Protein AF-0000000087745237 (afdb_homodimer)

Secondary structure (DSSP, 8-state):
-----------HHHHHHHHHHHHHIIIIITT--SGGGHHHHHHHHHHTT-EE-TT-EE-TT-EES-GGGEEE-TT-EE-TT-EE--SS-EEE-TT-EE-TT-EE--EEE-TTSTT--EEE--EEE-TT-EE-TT-EE-TT-EEPTT-EE-TT-EE-S-B-TTEEEEETTEEEEEE------/-----------HHHHHHHHHHHHHIIIIITT--SGGGHHHHHHHHHHTT-EE-TT-EE-TT-EES-GGGEEE-TT-EE-TT-EE--SS-EEE-TT-EE-TT-EE--EEE-TTSTT--EEE--EEE-TT-EE-TT-EE-TT-EEPTT-EEPTT-EE-S-B-TTEEEEETTEEEEEE------

pLDDT: mean 92.89, std 13.23, range [24.72, 98.94]

Sequence (362 aa):
MEIPKYKNHLSFGNKVGRLLWAIAYIVLFRPFGTRVFRLYRNMILRLFGAKLHKTANVHASVRIWAPWFLTMKEGACIDDRVNLYNVNMVTLEEYATISQESFICPGTHDIKSPGHEMISWPIVIGVHAWVAVRAFVGPGVKIGDYAVVGAGAAVFKDVEPWTVVGGNPAKFIKKRVIKDAMEIPKYKNHLSFGNKVGRLLWAIAYIVLFRPFGTRVFRLYRNMILRLFGAKLHKTANVHASVRIWAPWFLTMKEGACIDDRVNLYNVNMVTLEEYATISQESFICPGTHDIKSPGHEMISWPIVIGVHAWVAVRAFVGPGVKIGDYAVVGAGAAVFKDVEPWTVVGGNPAKFIKKRVIKDA

Foldseek 3Di:
DPQPFCLPPVPPVNVVLQVVVVVCLVPPQQVPFDPVCQQVNVVSLVVQQAAEDSQEGEGSQEAARGSNQEYEEALEYEEHQEYHPPPHHEYEYHNEYEEEQAYEEQWAFDPVDPVRGIGGAYEYEEANEYEYAHEYEYHNEYEYHNEYEDHNEYEDHYHYHQFYWGDVPIDTDDGHDDDDD/DPQPFPQPPVDPVNVVLQVVVVVCLVPPFQVPFDPVCQQVNVVSLVVQQAAEDSQEGEGSQEAARGSNQEYEDALEYEEHQEYHPPPHHEYEYHNEYEYHQEYEEQKAFDPVDPVRTIGGAYEYEEANEYEYAHEYEYHNEYEYHNEYEDHNEYEDHYHYHQFYWGDVPIDTDDGHDDDDD

Solvent-accessible surface area (backbone atoms only — not comparable to full-atom values): 17183 Å² total; per-residue (Å²): 127,83,72,69,78,38,68,67,69,73,45,71,64,53,52,53,52,38,53,54,43,54,53,42,39,65,71,68,32,39,76,49,56,54,79,88,33,42,64,59,44,50,49,55,37,39,76,54,49,21,46,64,33,91,59,33,41,69,38,29,60,38,43,67,58,36,42,58,26,36,35,29,28,52,52,9,35,38,34,49,47,18,38,35,49,26,80,25,44,36,37,30,28,43,42,9,35,38,31,39,49,16,40,41,31,13,49,47,60,36,83,87,42,97,76,46,46,44,32,47,31,47,28,39,37,21,40,50,12,36,37,30,40,43,17,36,39,31,47,50,23,39,39,20,41,45,11,34,38,32,64,58,11,30,36,74,58,66,40,58,57,33,27,30,29,36,14,76,71,44,36,86,72,48,72,56,57,64,57,78,131,128,86,68,66,74,40,63,67,71,75,46,70,67,53,54,52,52,38,52,54,44,54,52,43,39,65,70,68,31,40,77,49,56,54,79,88,33,44,65,60,46,51,49,54,36,39,75,53,48,22,46,64,34,89,60,33,42,68,40,30,59,39,42,66,61,38,43,58,26,36,34,29,29,51,52,9,36,39,32,49,47,19,38,34,48,27,83,24,45,37,38,30,30,44,42,10,36,38,30,39,50,16,40,40,30,11,45,49,59,38,71,37,39,88,77,45,46,47,30,43,30,47,27,38,37,20,40,51,11,36,38,30,40,42,17,35,40,33,46,50,23,39,39,20,41,45,12,34,39,31,66,56,10,30,36,72,57,67,39,56,56,33,27,28,30,36,43,47,67,44,38,85,74,49,71,58,78,83,75,79,128

Organism: NCBI:txid2094150

Nearest PDB structures (foldseek):
  3srt-assembly2_B  TM=8.637E-01  e=1.385E-09  Clostridioides difficile 630
  3hjj-assembly1_A  TM=8.403E-01  e=1.385E-09  Bacillus anthracis
  4dcl-assembly1_A  TM=8.455E-01  e=1.598E-07  Staphylococcus aureus
  5u2k-assembly1_A  TM=8.550E-01  e=2.854E-07  Staphylococcus aureus subsp. aureus COL
  3jqy-assembly1_A  TM=6.329E-01  e=1.032E-05  Escherichia coli

InterPro domains:
  IPR011004 Trimeric LpxA-like superfamily [SSF51161] (41-176)
  IPR018357 Hexapeptide transferase, conserved site [PS00101] (131-159)
  IPR051159 Hexapeptide-repeat containing acetyltransferases [PTHR23416] (46-177)

Radius of gyration: 21.37 Å; Cα contacts (8 Å, |Δi|>4): 985; chains: 2; bounding box: 42×56×59 Å

Structure (mmCIF, N/CA/C/O backbone):
data_AF-0000000087745237-model_v1
#
loop_
_entity.id
_entity.type
_entity.pdbx_description
1 polymer 'Putative colanic acid biosynthesis acetyltransferase'
#
loop_
_atom_site.group_PDB
_atom_site.id
_atom_site.type_symbol
_atom_site.label_atom_id
_atom_site.label_alt_id
_atom_site.label_comp_id
_atom_site.label_asym_id
_atom_site.label_entity_id
_atom_site.label_seq_id
_atom_site.pdbx_PDB_ins_code
_atom_site.Cartn_x
_atom_site.Cartn_y
_atom_site.Cartn_z
_atom_site.occupancy
_atom_site.B_iso_or_equiv
_atom_site.auth_seq_id
_atom_site.auth_comp_id
_atom_site.auth_asym_id
_atom_site.auth_atom_id
_atom_site.pdbx_PDB_model_num
ATOM 1 N N . MET A 1 1 ? -16.75 -27.938 -10.492 1 26.98 1 MET A N 1
ATOM 2 C CA . MET A 1 1 ? -15.469 -28.531 -10.867 1 26.98 1 MET A CA 1
ATOM 3 C C . MET A 1 1 ? -14.609 -28.812 -9.641 1 26.98 1 MET A C 1
ATOM 5 O O . MET A 1 1 ? -14.555 -27.984 -8.719 1 26.98 1 MET A O 1
ATOM 9 N N . GLU A 1 2 ? -14.336 -30.047 -9.234 1 32.53 2 GLU A N 1
ATOM 10 C CA . GLU A 1 2 ? -13.531 -30.5 -8.109 1 32.53 2 GLU A CA 1
ATOM 11 C C . GLU A 1 2 ? -12.18 -29.797 -8.062 1 32.53 2 GLU A C 1
ATOM 13 O O . GLU A 1 2 ? -11.469 -29.734 -9.07 1 32.53 2 GLU A O 1
ATOM 18 N N . ILE A 1 3 ? -12.086 -28.719 -7.395 1 41.44 3 ILE A N 1
ATOM 19 C CA . ILE A 1 3 ? -10.8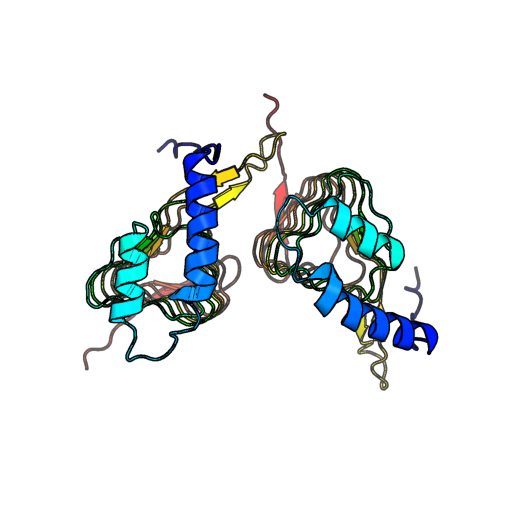05 -28.031 -7.262 1 41.44 3 ILE A CA 1
ATOM 20 C C . ILE A 1 3 ? -9.695 -29.031 -7.008 1 41.44 3 ILE A C 1
ATOM 22 O O . ILE A 1 3 ? -9.773 -29.828 -6.066 1 41.44 3 ILE A O 1
ATOM 26 N N . PRO A 1 4 ? -8.953 -29.391 -8.023 1 45.5 4 PRO A N 1
ATOM 27 C CA . PRO A 1 4 ? -7.914 -30.391 -7.809 1 45.5 4 PRO A CA 1
ATOM 28 C C . PRO A 1 4 ? -7.168 -30.203 -6.488 1 45.5 4 PRO A C 1
ATOM 30 O O . PRO A 1 4 ? -6.906 -29.062 -6.086 1 45.5 4 PRO A O 1
ATOM 33 N N . LYS A 1 5 ? -7.297 -31.094 -5.551 1 46.56 5 LYS A N 1
ATOM 34 C CA . LYS A 1 5 ? -6.605 -31.25 -4.277 1 46.56 5 LYS A CA 1
ATOM 35 C C . LYS A 1 5 ? -5.098 -31.125 -4.449 1 46.56 5 LYS A C 1
ATOM 37 O O . LYS A 1 5 ? -4.469 -31.938 -5.133 1 46.56 5 LYS A O 1
ATOM 42 N N . TYR A 1 6 ? -4.578 -29.953 -4.734 1 49.44 6 TYR A N 1
ATOM 43 C CA . TYR A 1 6 ? -3.119 -29.891 -4.742 1 49.44 6 TYR A CA 1
ATOM 44 C C . TYR A 1 6 ? -2.557 -30.172 -3.354 1 49.44 6 TYR A C 1
ATOM 46 O O . TYR A 1 6 ? -2.895 -29.469 -2.393 1 49.44 6 TYR A O 1
ATOM 54 N N . LYS A 1 7 ? -2.469 -31.359 -2.971 1 50.06 7 LYS A N 1
ATOM 55 C CA . LYS A 1 7 ? -1.653 -31.719 -1.815 1 50.06 7 LYS A CA 1
ATOM 56 C C . LYS A 1 7 ? -0.216 -31.234 -1.982 1 50.06 7 LYS A C 1
ATOM 58 O O . LYS A 1 7 ? 0.452 -31.594 -2.957 1 50.06 7 LYS A O 1
ATOM 63 N N . ASN A 1 8 ? 0.094 -30.047 -1.685 1 52.38 8 ASN A N 1
ATOM 64 C CA . ASN A 1 8 ? 1.396 -29.438 -1.929 1 52.38 8 ASN A CA 1
ATOM 65 C C . ASN A 1 8 ? 2.525 -30.25 -1.314 1 52.38 8 ASN A C 1
ATOM 67 O O . ASN A 1 8 ? 2.826 -30.109 -0.128 1 52.38 8 ASN A O 1
ATOM 71 N N . HIS A 1 9 ? 2.621 -31.531 -1.585 1 55.53 9 HIS A N 1
ATOM 72 C CA . HIS A 1 9 ? 3.957 -32.062 -1.365 1 55.53 9 HIS A CA 1
ATOM 73 C C . HIS A 1 9 ? 5 -31.312 -2.17 1 55.53 9 HIS A C 1
ATOM 75 O O . HIS A 1 9 ? 5.129 -31.5 -3.379 1 55.53 9 HIS A O 1
ATOM 81 N N . LEU A 1 10 ? 5.34 -30.047 -1.617 1 66.75 10 LEU A N 1
ATOM 82 C CA . LEU A 1 10 ? 6.426 -29.375 -2.336 1 66.75 10 LEU A CA 1
ATOM 83 C C . LEU A 1 10 ? 7.582 -30.344 -2.582 1 66.75 10 LEU A C 1
ATOM 85 O O . LEU A 1 10 ? 8.148 -30.891 -1.637 1 66.75 10 LEU A O 1
ATOM 89 N N . SER A 1 11 ? 7.691 -30.891 -3.822 1 77.62 11 SER A N 1
ATOM 90 C CA . SER A 1 11 ? 8.742 -31.797 -4.27 1 77.62 11 SER A CA 1
ATOM 91 C C . SER A 1 11 ? 10.117 -31.328 -3.824 1 77.62 11 SER A C 1
ATOM 93 O O . SER A 1 11 ? 10.273 -30.172 -3.41 1 77.62 11 SER A O 1
ATOM 95 N N . PHE A 1 12 ? 11.023 -32.219 -3.646 1 82.75 12 PHE A N 1
ATOM 96 C CA . PHE A 1 12 ? 12.414 -31.875 -3.342 1 82.75 12 PHE A CA 1
ATOM 97 C C . PHE A 1 12 ? 12.945 -30.828 -4.312 1 82.75 12 PHE A C 1
ATOM 99 O O . PHE A 1 12 ? 13.656 -29.906 -3.914 1 82.75 12 PHE A O 1
ATOM 106 N N . GLY A 1 13 ? 12.633 -30.953 -5.531 1 85.81 13 GLY A N 1
ATOM 107 C CA . GLY A 1 13 ? 13.023 -29.984 -6.539 1 85.81 13 GLY A CA 1
ATOM 108 C C . GLY A 1 13 ? 12.516 -28.578 -6.25 1 85.81 13 GLY A C 1
ATOM 109 O O . GLY A 1 13 ? 13.242 -27.609 -6.426 1 85.81 13 GLY A O 1
ATOM 110 N N . ASN A 1 14 ? 11.328 -28.531 -5.824 1 87.5 14 ASN A N 1
ATOM 111 C CA . ASN A 1 14 ? 10.75 -27.25 -5.457 1 87.5 14 ASN A CA 1
ATOM 112 C C . ASN A 1 14 ? 11.5 -26.609 -4.281 1 87.5 14 ASN A C 1
ATOM 114 O O . ASN A 1 14 ? 11.781 -25.422 -4.293 1 87.5 14 ASN A O 1
ATOM 118 N N . LYS A 1 15 ? 11.828 -27.422 -3.297 1 88.94 15 LYS A N 1
ATOM 119 C CA . LYS A 1 15 ? 12.547 -26.938 -2.117 1 88.94 15 LYS A CA 1
ATOM 120 C C . LYS A 1 15 ? 13.922 -26.391 -2.49 1 88.94 15 LYS A C 1
ATOM 122 O O . LYS A 1 15 ? 14.336 -25.344 -1.998 1 88.94 15 LYS A O 1
ATOM 127 N N . VAL A 1 16 ? 14.602 -27.156 -3.324 1 92.12 16 VAL A N 1
ATOM 128 C CA . VAL A 1 16 ? 15.93 -26.734 -3.771 1 92.12 16 VAL A CA 1
ATOM 129 C C . VAL A 1 16 ? 15.812 -25.453 -4.59 1 92.12 16 VAL A C 1
ATOM 131 O O . VAL A 1 16 ? 16.594 -24.516 -4.406 1 92.12 16 VAL A O 1
ATOM 134 N N . GLY A 1 17 ? 14.891 -25.406 -5.516 1 93.94 17 GLY A N 1
ATOM 135 C CA . GLY A 1 17 ? 14.656 -24.203 -6.305 1 93.94 17 GLY A CA 1
ATOM 136 C C . GLY A 1 17 ? 14.383 -22.984 -5.457 1 93.94 17 GLY A C 1
ATOM 137 O O . GLY A 1 17 ? 14.898 -21.891 -5.746 1 93.94 17 GLY A O 1
ATOM 138 N N . ARG A 1 18 ? 13.664 -23.203 -4.445 1 94.19 18 ARG A N 1
ATOM 139 C CA . ARG A 1 18 ? 13.297 -22.109 -3.562 1 94.19 18 ARG A CA 1
ATOM 140 C C . ARG A 1 18 ? 14.508 -21.625 -2.771 1 94.19 18 ARG A C 1
ATOM 142 O O . ARG A 1 18 ? 14.641 -20.422 -2.504 1 94.19 18 ARG A O 1
ATOM 149 N N . LEU A 1 19 ? 15.305 -22.531 -2.336 1 94.62 19 LEU A N 1
ATOM 150 C CA . LEU A 1 19 ? 16.531 -22.156 -1.649 1 94.62 19 LEU A CA 1
ATOM 151 C C . LEU A 1 19 ? 17.438 -21.328 -2.557 1 94.62 19 LEU A C 1
ATOM 153 O O . LEU A 1 19 ? 17.953 -20.281 -2.135 1 94.62 19 LEU A O 1
ATOM 157 N N . LEU A 1 20 ? 17.625 -21.797 -3.779 1 96.75 20 LEU A N 1
ATOM 158 C CA . LEU A 1 20 ? 18.438 -21.062 -4.746 1 96.75 20 LEU A CA 1
ATOM 159 C C . LEU A 1 20 ? 17.844 -19.688 -5.027 1 96.75 20 LEU A C 1
ATOM 161 O O . LEU A 1 20 ? 18.562 -18.703 -5.145 1 96.75 20 LEU A O 1
ATOM 165 N N . TRP A 1 21 ? 16.531 -19.641 -5.086 1 97.81 21 TRP A N 1
ATOM 166 C CA . TRP A 1 21 ? 15.867 -18.359 -5.312 1 97.81 21 TRP A CA 1
ATOM 167 C C . TRP A 1 21 ? 16.078 -17.422 -4.129 1 97.81 21 TRP A C 1
ATOM 169 O O . TRP A 1 21 ? 16.344 -16.234 -4.312 1 97.81 21 TRP A O 1
ATOM 179 N N . ALA A 1 22 ? 15.945 -17.969 -2.992 1 97.31 22 ALA A N 1
ATOM 180 C CA . ALA A 1 22 ? 16.141 -17.156 -1.799 1 97.31 22 ALA A CA 1
ATOM 181 C C . ALA A 1 22 ? 17.5 -16.469 -1.812 1 97.31 22 ALA A C 1
ATOM 183 O O . ALA A 1 22 ? 17.609 -15.281 -1.48 1 97.31 22 ALA A O 1
ATOM 184 N N . ILE A 1 23 ? 18.5 -17.156 -2.197 1 97.56 23 ILE A N 1
ATOM 185 C CA . ILE A 1 23 ? 19.859 -16.609 -2.279 1 97.56 23 ILE A CA 1
ATOM 186 C C . ILE A 1 23 ? 19.938 -15.578 -3.398 1 97.56 23 ILE A C 1
ATOM 188 O O . ILE A 1 23 ? 20.438 -14.469 -3.193 1 97.56 23 ILE A O 1
ATOM 192 N N . ALA A 1 24 ? 19.391 -15.938 -4.555 1 97.88 24 ALA A N 1
ATOM 193 C CA . ALA A 1 24 ? 19.406 -15.031 -5.699 1 97.88 24 ALA A CA 1
ATOM 194 C C . ALA A 1 24 ? 18.641 -13.742 -5.387 1 97.88 24 ALA A C 1
ATOM 196 O O . ALA A 1 24 ? 19.047 -12.656 -5.824 1 97.88 24 ALA A O 1
ATOM 197 N N . TYR A 1 25 ? 17.547 -13.914 -4.676 1 97.88 25 TYR A N 1
ATOM 198 C CA . TYR A 1 25 ? 16.734 -12.758 -4.297 1 97.88 25 TYR A CA 1
ATOM 199 C C . TYR A 1 25 ? 17.547 -11.766 -3.475 1 97.88 25 TYR A C 1
ATOM 201 O O . TYR A 1 25 ? 17.531 -10.57 -3.754 1 97.88 25 TYR A O 1
ATOM 209 N N . ILE A 1 26 ? 18.234 -12.227 -2.5 1 97.44 26 ILE A N 1
ATOM 210 C CA . ILE A 1 26 ? 18.969 -11.391 -1.554 1 97.44 26 ILE A CA 1
ATOM 211 C C . ILE A 1 26 ? 20.156 -10.742 -2.252 1 97.44 26 ILE A C 1
ATOM 213 O O . ILE A 1 26 ? 20.453 -9.57 -2.031 1 97.44 26 ILE A O 1
ATOM 217 N N . VAL A 1 27 ? 20.812 -11.43 -3.164 1 97.38 27 VAL A N 1
ATOM 218 C CA . VAL A 1 27 ? 22.109 -11.008 -3.691 1 97.38 27 VAL A CA 1
ATOM 219 C C . VAL A 1 27 ? 21.922 -10.336 -5.051 1 97.38 27 VAL A C 1
ATOM 221 O O . VAL A 1 27 ? 22.578 -9.336 -5.355 1 97.38 27 VAL A O 1
ATOM 224 N N . LEU A 1 28 ? 21 -10.859 -5.836 1 97.19 28 LEU A N 1
ATOM 225 C CA . LEU A 1 28 ? 20.969 -10.469 -7.242 1 97.19 28 LEU A CA 1
ATOM 226 C C . LEU A 1 28 ? 19.734 -9.648 -7.547 1 97.19 28 LEU A C 1
ATOM 228 O O . LEU A 1 28 ? 19.672 -8.945 -8.562 1 97.19 28 LEU A O 1
ATOM 232 N N . PHE A 1 29 ? 18.703 -9.688 -6.723 1 97.56 29 PHE A N 1
ATOM 233 C CA . PHE A 1 29 ? 17.438 -9.07 -7.086 1 97.56 29 PHE A CA 1
ATOM 234 C C . PHE A 1 29 ? 17.141 -7.855 -6.211 1 97.56 29 PHE A C 1
ATOM 236 O O . PHE A 1 29 ? 17.109 -6.727 -6.699 1 97.56 29 PHE A O 1
ATOM 243 N N . ARG A 1 30 ? 17.109 -7.996 -4.891 1 95.75 30 ARG A N 1
ATOM 244 C CA . ARG A 1 30 ? 16.656 -7.008 -3.914 1 95.75 30 ARG A CA 1
ATOM 245 C C . ARG A 1 30 ? 17.531 -5.762 -3.959 1 95.75 30 ARG A C 1
ATOM 247 O O . ARG A 1 30 ? 17.031 -4.637 -3.877 1 95.75 30 ARG A O 1
ATOM 254 N N . PRO A 1 31 ? 18.875 -5.855 -4.109 1 93.06 31 PRO A N 1
ATOM 255 C CA . PRO A 1 31 ? 19.719 -4.664 -4.055 1 93.06 31 PRO A CA 1
ATOM 256 C C . PRO A 1 31 ? 19.594 -3.785 -5.297 1 93.06 31 PRO A C 1
ATOM 258 O O . PRO A 1 31 ? 20.047 -2.639 -5.301 1 93.06 31 PRO A O 1
ATOM 261 N N . PHE A 1 32 ? 18.984 -4.25 -6.328 1 91.5 32 PHE A N 1
ATOM 262 C CA . PHE A 1 32 ? 18.922 -3.535 -7.598 1 91.5 32 PHE A CA 1
ATOM 263 C C . PHE A 1 32 ? 17.547 -2.916 -7.805 1 91.5 32 PHE A C 1
ATOM 265 O O . PHE A 1 32 ? 16.828 -3.279 -8.742 1 91.5 32 PHE A O 1
ATOM 272 N N . GLY A 1 33 ? 17.234 -1.912 -6.988 1 87.62 33 GLY A N 1
ATOM 273 C CA . GLY A 1 33 ? 15.875 -1.422 -6.844 1 87.62 33 GLY A CA 1
ATOM 274 C C . GLY A 1 33 ? 15.57 -0.236 -7.738 1 87.62 33 GLY A C 1
ATOM 275 O O . GLY A 1 33 ? 14.406 0.146 -7.895 1 87.62 33 GLY A O 1
ATOM 276 N N . THR A 1 34 ? 16.547 0.292 -8.492 1 83.75 34 THR A N 1
ATOM 277 C CA . THR A 1 34 ? 16.281 1.484 -9.289 1 83.75 34 THR A CA 1
ATOM 278 C C . THR A 1 34 ? 15.633 1.112 -10.625 1 83.75 34 THR A C 1
ATOM 280 O O . THR A 1 34 ? 15.664 -0.049 -11.031 1 83.75 34 THR A O 1
ATOM 283 N N . ARG A 1 35 ? 14.977 2.029 -11.211 1 82.75 35 ARG A N 1
ATOM 284 C CA . ARG A 1 35 ? 14.234 1.834 -12.453 1 82.75 35 ARG A CA 1
ATOM 285 C C . ARG A 1 35 ? 15.164 1.364 -13.57 1 82.75 35 ARG A C 1
ATOM 287 O O . ARG A 1 35 ? 14.727 0.652 -14.484 1 82.75 35 ARG A O 1
ATOM 294 N N . VAL A 1 36 ? 16.359 1.679 -13.523 1 84.75 36 VAL A N 1
ATOM 295 C CA . VAL A 1 36 ? 17.297 1.358 -14.594 1 84.75 36 VAL A CA 1
ATOM 296 C C . VAL A 1 36 ? 17.578 -0.145 -14.609 1 84.75 36 VAL A C 1
ATOM 298 O O . VAL A 1 36 ? 18 -0.691 -15.625 1 84.75 36 VAL A O 1
ATOM 301 N N . PHE A 1 37 ? 17.219 -0.793 -13.523 1 92.56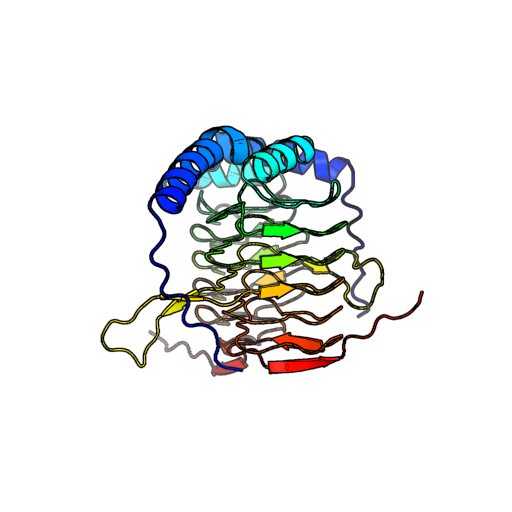 37 PHE A N 1
ATOM 302 C CA . PHE A 1 37 ? 17.531 -2.213 -13.414 1 92.56 37 PH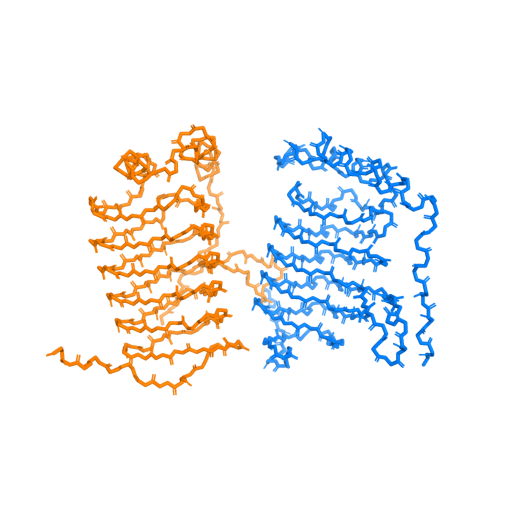E A CA 1
ATOM 303 C C . PHE A 1 37 ? 16.312 -3.064 -13.711 1 92.56 37 PHE A C 1
ATOM 305 O O . PHE A 1 37 ? 16.266 -4.246 -13.359 1 92.56 37 PHE A O 1
ATOM 312 N N . ARG A 1 38 ? 15.328 -2.504 -14.242 1 95.12 38 ARG A N 1
ATOM 313 C CA . ARG A 1 38 ? 14.086 -3.229 -14.516 1 95.12 38 ARG A CA 1
ATOM 314 C C . ARG A 1 38 ? 14.352 -4.445 -15.398 1 95.12 38 ARG A C 1
ATOM 316 O O . ARG A 1 38 ? 13.922 -5.555 -15.07 1 95.12 38 ARG A O 1
ATOM 323 N N . LEU A 1 39 ? 15.078 -4.266 -16.484 1 96.06 39 LEU A N 1
ATOM 324 C CA . LEU A 1 39 ? 15.352 -5.348 -17.422 1 96.06 39 LEU A CA 1
ATOM 325 C C . LEU A 1 39 ? 16.203 -6.434 -16.766 1 96.06 39 LEU A C 1
ATOM 327 O O . LEU A 1 39 ? 15.992 -7.625 -17.016 1 96.06 39 LEU A O 1
ATOM 331 N N . TYR A 1 40 ? 17.188 -5.969 -15.969 1 97.5 40 TYR A N 1
ATOM 332 C CA . TYR A 1 40 ? 18.031 -6.898 -15.227 1 97.5 40 TYR A CA 1
ATOM 333 C C . TYR A 1 40 ? 17.203 -7.762 -14.289 1 97.5 40 TYR A C 1
ATOM 335 O O . TYR A 1 40 ? 17.359 -8.984 -14.25 1 97.5 40 TYR A O 1
ATOM 343 N N . ARG A 1 41 ? 16.25 -7.125 -13.562 1 98.19 41 ARG A N 1
ATOM 344 C CA . ARG A 1 41 ? 15.391 -7.859 -12.641 1 98.19 41 ARG A CA 1
ATOM 345 C C . ARG A 1 41 ? 14.508 -8.852 -13.391 1 98.19 41 ARG A C 1
ATOM 347 O O . ARG A 1 41 ? 14.32 -9.984 -12.938 1 98.19 41 ARG A O 1
ATOM 354 N N . ASN A 1 42 ? 14 -8.43 -14.547 1 98.25 42 ASN A N 1
ATOM 355 C CA . ASN A 1 42 ? 13.195 -9.336 -15.359 1 98.25 42 ASN A CA 1
ATOM 356 C C . ASN A 1 42 ? 14 -10.539 -15.836 1 98.25 42 ASN A C 1
ATOM 358 O O . ASN A 1 42 ? 13.492 -11.656 -15.883 1 98.25 42 ASN A O 1
ATOM 362 N N . MET A 1 43 ? 15.234 -10.266 -16.203 1 98.19 43 MET A N 1
ATOM 363 C CA . MET A 1 43 ? 16.109 -11.352 -16.656 1 98.19 43 MET A CA 1
ATOM 364 C C . MET A 1 43 ? 16.312 -12.383 -15.555 1 98.19 43 MET A C 1
ATOM 366 O O . MET A 1 43 ? 16.219 -13.586 -15.797 1 98.19 43 MET A O 1
ATOM 370 N N . ILE A 1 44 ? 16.562 -11.898 -14.344 1 98.44 44 ILE A N 1
ATOM 371 C CA . ILE A 1 44 ? 16.781 -12.797 -13.211 1 98.44 44 ILE A CA 1
ATOM 372 C C . ILE A 1 44 ? 15.523 -13.641 -12.969 1 98.44 44 ILE A C 1
ATOM 374 O O . ILE A 1 44 ? 15.609 -14.852 -12.781 1 98.44 44 ILE A O 1
ATOM 378 N N . LEU A 1 45 ? 14.367 -13.023 -13.016 1 98.69 45 LEU A N 1
ATOM 379 C CA . LEU A 1 45 ? 13.109 -13.719 -12.781 1 98.69 45 LEU A CA 1
ATOM 380 C C . LEU A 1 45 ? 12.852 -14.766 -13.859 1 98.69 45 LEU A C 1
ATOM 382 O O . LEU A 1 45 ? 12.398 -15.867 -13.57 1 98.69 45 LEU A O 1
ATOM 386 N N . ARG A 1 46 ? 13.156 -14.422 -15.078 1 98.69 46 ARG A N 1
ATOM 387 C CA . ARG A 1 46 ? 12.977 -15.367 -16.172 1 98.69 46 ARG A CA 1
ATOM 388 C C . ARG A 1 46 ? 13.914 -16.562 -16.016 1 98.69 46 ARG A C 1
ATOM 390 O O . ARG A 1 46 ? 13.539 -17.688 -16.344 1 98.69 46 ARG A O 1
ATOM 397 N N . LEU A 1 47 ? 15.156 -16.297 -15.578 1 98.31 47 LEU A N 1
ATOM 398 C CA . LEU A 1 47 ? 16.109 -17.375 -15.352 1 98.31 47 LEU A CA 1
ATOM 399 C C . LEU A 1 47 ? 15.586 -18.375 -14.336 1 98.31 47 LEU A C 1
ATOM 401 O O . LEU A 1 47 ? 15.891 -19.562 -14.414 1 98.31 47 LEU A O 1
ATOM 405 N N . PHE A 1 48 ? 14.695 -17.875 -13.492 1 98.31 48 PHE A N 1
ATOM 406 C CA . PHE A 1 48 ? 14.156 -18.75 -12.461 1 98.31 48 PHE A CA 1
ATOM 407 C C . PHE A 1 48 ? 12.773 -19.25 -12.852 1 98.31 48 PHE A C 1
ATOM 409 O O . PHE A 1 48 ? 12.039 -19.797 -12.008 1 98.31 48 PHE A O 1
ATOM 416 N N . GLY A 1 49 ? 12.328 -18.969 -14.078 1 98.19 49 GLY A N 1
ATOM 417 C CA . GLY A 1 49 ? 11.172 -19.656 -14.602 1 98.19 49 GLY A CA 1
ATOM 418 C C . GLY A 1 49 ? 9.961 -18.766 -14.781 1 98.19 49 GLY A C 1
ATOM 419 O O . GLY A 1 49 ? 8.922 -19.203 -15.273 1 98.19 49 GLY A O 1
ATOM 420 N N . ALA A 1 50 ? 10.062 -17.5 -14.367 1 98.81 50 ALA A N 1
ATOM 421 C CA . ALA A 1 50 ? 8.945 -16.594 -14.578 1 98.81 50 ALA A CA 1
ATOM 422 C C . ALA A 1 50 ? 8.75 -16.297 -16.062 1 98.81 50 ALA A C 1
ATOM 424 O O . ALA A 1 50 ? 9.711 -16.312 -16.828 1 98.81 50 ALA A O 1
ATOM 425 N N . LYS A 1 51 ? 7.523 -16.094 -16.469 1 98.88 51 LYS A N 1
ATOM 426 C CA . LYS A 1 51 ? 7.195 -15.648 -17.812 1 98.88 51 LYS A CA 1
ATOM 427 C C . LYS A 1 51 ? 6.793 -14.172 -17.828 1 98.88 51 LYS A C 1
ATOM 429 O O . LYS A 1 51 ? 5.641 -13.836 -17.547 1 98.88 51 LYS A O 1
ATOM 434 N N . LEU A 1 52 ? 7.715 -13.359 -18.25 1 98.81 52 LEU A N 1
ATOM 435 C CA . LEU A 1 52 ? 7.508 -11.914 -18.172 1 98.81 52 LEU A CA 1
ATOM 436 C C . LEU A 1 52 ? 7.656 -11.281 -19.547 1 98.81 52 LEU A C 1
ATOM 438 O O . LEU A 1 52 ? 8.625 -11.547 -20.266 1 98.81 52 LEU A O 1
ATOM 442 N N . HIS A 1 53 ? 6.652 -10.539 -19.891 1 98.56 53 HIS A N 1
ATOM 443 C CA . HIS A 1 53 ? 6.836 -9.648 -21.031 1 98.56 53 HIS A CA 1
ATOM 444 C C . HIS A 1 53 ? 7.965 -8.656 -20.781 1 98.56 53 HIS A C 1
ATOM 446 O O . HIS A 1 53 ? 8.242 -8.297 -19.641 1 98.56 53 HIS A O 1
ATOM 452 N N . LYS A 1 54 ? 8.578 -8.148 -21.781 1 96.56 54 LYS A N 1
ATOM 453 C CA . LYS A 1 54 ? 9.734 -7.266 -21.672 1 96.56 54 LYS A CA 1
ATOM 454 C C . LYS A 1 54 ? 9.367 -5.961 -20.953 1 96.56 54 LYS A C 1
ATOM 456 O O . LYS A 1 54 ? 10.211 -5.328 -20.328 1 96.56 54 LYS A O 1
ATOM 461 N N . THR A 1 55 ? 8.094 -5.613 -21.016 1 97.56 55 THR A N 1
ATOM 462 C CA . THR A 1 55 ? 7.695 -4.336 -20.453 1 97.56 55 THR A CA 1
ATOM 463 C C . THR A 1 55 ? 7.098 -4.527 -19.062 1 97.56 55 THR A C 1
ATOM 465 O O . THR A 1 55 ? 6.66 -3.566 -18.422 1 97.56 55 THR A O 1
ATOM 468 N N . ALA A 1 56 ? 6.992 -5.727 -18.578 1 98.19 56 ALA A N 1
ATOM 469 C CA . ALA A 1 56 ? 6.539 -5.961 -17.219 1 98.19 56 ALA A CA 1
ATOM 470 C C . ALA A 1 56 ? 7.496 -5.34 -16.203 1 98.19 56 ALA A C 1
ATOM 472 O O . ALA A 1 56 ? 8.703 -5.277 -16.438 1 98.19 56 ALA A O 1
ATOM 473 N N . ASN A 1 57 ? 6.914 -4.859 -15.133 1 98.19 57 ASN A N 1
ATOM 474 C CA . ASN A 1 57 ? 7.727 -4.207 -14.109 1 98.19 57 ASN A CA 1
ATOM 475 C C . ASN A 1 57 ? 7.496 -4.824 -12.734 1 98.19 57 ASN A C 1
ATOM 477 O O . ASN A 1 57 ? 6.375 -4.82 -12.219 1 98.19 57 ASN A O 1
ATOM 481 N N . VAL A 1 58 ? 8.555 -5.34 -12.133 1 98.5 58 VAL A N 1
ATOM 482 C CA . VAL A 1 58 ? 8.531 -5.879 -10.773 1 98.5 58 VAL A CA 1
ATOM 483 C C . VAL A 1 58 ? 9.539 -5.125 -9.906 1 98.5 58 VAL A C 1
ATOM 485 O O . VAL A 1 58 ? 10.742 -5.16 -10.172 1 98.5 58 VAL A O 1
ATOM 488 N N . HIS A 1 59 ? 9 -4.504 -8.891 1 98 59 HIS A N 1
ATOM 489 C CA . HIS A 1 59 ? 9.891 -3.746 -8.016 1 98 59 HIS A CA 1
ATOM 490 C C . HIS A 1 59 ? 10.758 -4.676 -7.176 1 98 59 HIS A C 1
ATOM 492 O O . HIS A 1 59 ? 10.344 -5.797 -6.859 1 98 59 HIS A O 1
ATOM 498 N N . ALA A 1 60 ? 11.883 -4.215 -6.738 1 97.44 60 ALA A N 1
ATOM 499 C CA . ALA A 1 60 ? 12.922 -5.043 -6.141 1 97.44 60 ALA A CA 1
ATOM 500 C C . ALA A 1 60 ? 12.508 -5.543 -4.762 1 97.44 60 ALA A C 1
ATOM 502 O O . ALA A 1 60 ? 12.992 -6.578 -4.297 1 97.44 60 ALA A O 1
ATOM 503 N N . SER A 1 61 ? 11.625 -4.812 -4.113 1 97.25 61 SER A N 1
ATOM 504 C CA . SER A 1 61 ? 11.281 -5.176 -2.744 1 97.25 61 SER A CA 1
ATOM 505 C C . SER A 1 61 ? 10.148 -6.199 -2.711 1 97.25 61 SER A C 1
ATOM 507 O O . SER A 1 61 ? 9.727 -6.633 -1.638 1 97.25 61 SER A O 1
ATOM 509 N N . VAL A 1 62 ? 9.664 -6.605 -3.895 1 98.44 62 VAL A N 1
ATOM 510 C CA . VAL A 1 62 ? 8.609 -7.617 -3.961 1 98.44 62 VAL A CA 1
ATOM 511 C C . VAL A 1 62 ? 9.156 -8.961 -3.492 1 98.44 62 VAL A C 1
ATOM 513 O O . VAL A 1 62 ? 10.234 -9.383 -3.922 1 98.44 62 VAL A O 1
ATOM 516 N N . ARG A 1 63 ? 8.406 -9.547 -2.609 1 98.19 63 ARG A N 1
ATOM 517 C CA . ARG A 1 63 ? 8.734 -10.914 -2.213 1 98.19 63 ARG A CA 1
ATOM 518 C C . ARG A 1 63 ? 8 -11.93 -3.08 1 98.19 63 ARG A C 1
ATOM 520 O O . ARG A 1 63 ? 6.766 -11.953 -3.104 1 98.19 63 ARG A O 1
ATOM 527 N N . ILE A 1 64 ? 8.734 -12.75 -3.732 1 98.44 64 ILE A N 1
ATOM 528 C CA . ILE A 1 64 ? 8.188 -13.758 -4.625 1 98.44 64 ILE A CA 1
ATOM 529 C C . ILE A 1 64 ? 8.531 -15.156 -4.098 1 98.44 64 ILE A C 1
ATOM 531 O O . ILE A 1 64 ? 9.711 -15.516 -4.02 1 98.44 64 ILE A O 1
ATOM 535 N N . TRP A 1 65 ? 7.523 -15.875 -3.795 1 97.19 65 TRP A N 1
ATOM 536 C CA . TRP A 1 65 ? 7.742 -17.203 -3.23 1 97.19 65 TRP A CA 1
ATOM 537 C C . TRP A 1 65 ? 8.391 -18.125 -4.254 1 97.19 65 TRP A C 1
ATOM 539 O O . TRP A 1 65 ? 9.383 -18.797 -3.955 1 97.19 65 TRP A O 1
ATOM 549 N N . ALA A 1 66 ? 7.863 -18.172 -5.469 1 97 66 ALA A N 1
ATOM 550 C CA . ALA A 1 66 ? 8.383 -19.016 -6.543 1 97 66 ALA A CA 1
ATOM 551 C C . ALA A 1 66 ? 8.227 -18.328 -7.898 1 97 66 ALA A C 1
ATOM 553 O O . ALA A 1 66 ? 7.129 -18.297 -8.461 1 97 66 ALA A O 1
ATOM 554 N N . PRO A 1 67 ? 9.352 -17.891 -8.469 1 98.38 67 PRO A N 1
ATOM 555 C CA . PRO A 1 67 ? 9.266 -17.172 -9.75 1 98.38 67 PRO A CA 1
ATOM 556 C C . PRO A 1 67 ? 8.633 -18.031 -10.852 1 98.38 67 PRO A C 1
ATOM 558 O O . PRO A 1 67 ? 7.973 -17.484 -11.742 1 98.38 67 PRO A O 1
ATOM 561 N N . TRP A 1 68 ? 8.789 -19.297 -10.844 1 97.81 68 TRP A N 1
ATOM 562 C CA . TRP A 1 68 ? 8.258 -20.156 -11.898 1 97.81 68 TRP A CA 1
ATOM 563 C C . TRP A 1 68 ? 6.738 -20.234 -11.82 1 97.81 68 TRP A C 1
ATOM 565 O O . TRP A 1 68 ? 6.102 -20.844 -12.68 1 97.81 68 TRP A O 1
ATOM 575 N N . PHE A 1 69 ? 6.148 -19.578 -10.852 1 97.94 69 PHE A N 1
ATOM 576 C CA . PHE A 1 69 ? 4.699 -19.484 -10.75 1 97.94 69 PHE A CA 1
ATOM 577 C C . PHE A 1 69 ? 4.223 -18.062 -11.031 1 97.94 69 PHE A C 1
ATOM 579 O O . PHE A 1 69 ? 3.156 -17.656 -10.57 1 97.94 69 PHE A O 1
ATOM 586 N N . LEU A 1 70 ? 4.926 -17.281 -11.789 1 98.81 70 LEU A N 1
ATOM 587 C CA . LEU A 1 70 ? 4.57 -15.891 -12.078 1 98.81 70 LEU A CA 1
ATOM 588 C C . LEU A 1 70 ? 4.555 -15.641 -13.586 1 98.81 70 LEU A C 1
ATOM 590 O O . LEU A 1 70 ? 5.535 -15.922 -14.273 1 98.81 70 LEU A O 1
ATOM 594 N N . THR A 1 71 ? 3.449 -15.203 -14.094 1 98.94 71 THR A N 1
ATOM 595 C CA . THR A 1 71 ? 3.312 -14.75 -15.469 1 98.94 71 THR A CA 1
ATOM 596 C C . THR A 1 71 ? 2.834 -13.297 -15.516 1 98.94 71 THR A C 1
ATOM 598 O O . THR A 1 71 ? 1.834 -12.953 -14.883 1 98.94 71 THR A O 1
ATOM 601 N N . MET A 1 72 ? 3.557 -12.453 -16.203 1 98.94 72 MET A N 1
ATOM 602 C CA . MET A 1 72 ? 3.17 -11.055 -16.375 1 98.94 72 MET A CA 1
ATOM 603 C C . MET A 1 72 ? 3.195 -10.664 -17.844 1 98.94 72 MET A C 1
ATOM 605 O O . MET A 1 72 ? 4.215 -10.828 -18.531 1 98.94 72 MET A O 1
ATOM 609 N N . LYS A 1 73 ? 2.074 -10.164 -18.297 1 98.88 73 LYS A N 1
ATOM 610 C CA . LYS A 1 73 ? 1.941 -9.727 -19.688 1 98.88 73 LYS A CA 1
ATOM 611 C C . LYS A 1 73 ? 2.404 -8.289 -19.859 1 98.88 73 LYS A C 1
ATOM 613 O O . LYS A 1 73 ? 3.043 -7.727 -18.953 1 98.88 73 LYS A O 1
ATOM 618 N N . GLU A 1 74 ? 2.184 -7.754 -21.016 1 98.62 74 GLU A N 1
ATOM 619 C CA . GLU A 1 74 ? 2.633 -6.418 -21.391 1 98.62 74 GLU A CA 1
ATOM 620 C C . GLU A 1 74 ? 2.15 -5.367 -20.391 1 98.62 74 GLU A C 1
ATOM 622 O O . GLU A 1 74 ? 0.963 -5.312 -20.078 1 98.62 74 GLU A O 1
ATOM 627 N N . GLY A 1 75 ? 3.107 -4.594 -19.891 1 97.88 75 GLY A N 1
ATOM 628 C CA . GLY A 1 75 ? 2.779 -3.422 -19.094 1 97.88 75 GLY A CA 1
ATOM 629 C C . GLY A 1 75 ? 2.307 -3.762 -17.688 1 97.88 75 GLY A C 1
ATOM 630 O O . GLY A 1 75 ? 1.954 -2.871 -16.922 1 97.88 75 GLY A O 1
ATOM 631 N N . ALA A 1 76 ? 2.254 -5.02 -17.344 1 98.62 76 ALA A N 1
ATOM 632 C CA . ALA A 1 76 ? 1.86 -5.414 -15.992 1 98.62 76 ALA A CA 1
ATOM 633 C C . ALA A 1 76 ? 2.887 -4.945 -14.961 1 98.62 76 ALA A C 1
ATOM 635 O O . ALA A 1 76 ? 4.086 -4.891 -15.25 1 98.62 76 ALA A O 1
ATOM 636 N N . CYS A 1 77 ? 2.328 -4.652 -13.719 1 98.44 77 CYS A N 1
ATOM 637 C CA . CYS A 1 77 ? 3.215 -4.039 -12.742 1 98.44 77 CYS A CA 1
ATOM 638 C C . CYS A 1 77 ? 2.93 -4.578 -11.344 1 98.44 77 CYS A C 1
ATOM 640 O O . CYS A 1 77 ? 1.771 -4.727 -10.953 1 98.44 77 CYS A O 1
ATOM 642 N N . ILE A 1 78 ? 3.979 -4.871 -10.602 1 98.69 78 ILE A N 1
ATOM 643 C CA . ILE A 1 78 ? 3.92 -5.195 -9.18 1 98.69 78 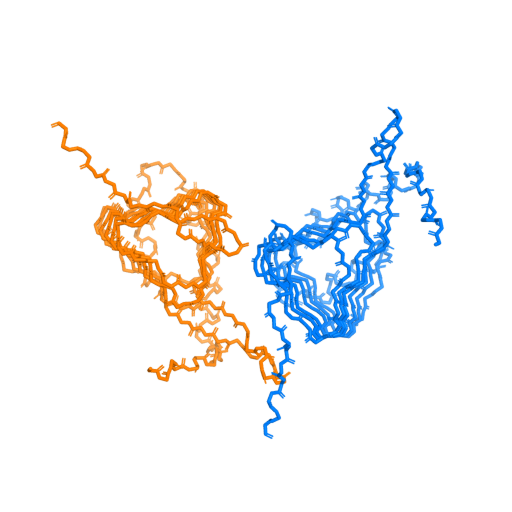ILE A CA 1
ATOM 644 C C . ILE A 1 78 ? 4.781 -4.211 -8.391 1 98.69 78 ILE A C 1
ATOM 646 O O . ILE A 1 78 ? 6.004 -4.191 -8.539 1 98.69 78 ILE A O 1
ATOM 650 N N . ASP A 1 79 ? 4.125 -3.502 -7.473 1 97.75 79 ASP A N 1
ATOM 651 C CA . ASP A 1 79 ? 4.77 -2.383 -6.789 1 97.75 79 ASP A CA 1
ATOM 652 C C . ASP A 1 79 ? 5.492 -2.852 -5.527 1 97.75 79 ASP A C 1
ATOM 654 O O . ASP A 1 79 ? 5.609 -4.055 -5.285 1 97.75 79 ASP A O 1
ATOM 658 N N . ASP A 1 80 ? 6.039 -1.924 -4.789 1 97.06 80 ASP A N 1
ATOM 659 C CA . ASP A 1 80 ? 6.973 -2.178 -3.695 1 97.06 80 ASP A CA 1
ATOM 660 C C . ASP A 1 80 ? 6.305 -2.973 -2.574 1 97.06 80 ASP A C 1
ATOM 662 O O . ASP A 1 80 ? 5.145 -2.729 -2.24 1 97.06 80 ASP A O 1
ATOM 666 N N . ARG A 1 81 ? 7.023 -3.959 -2.035 1 97.56 81 ARG A N 1
ATOM 667 C CA . ARG A 1 81 ? 6.727 -4.664 -0.793 1 97.56 81 ARG A CA 1
ATOM 668 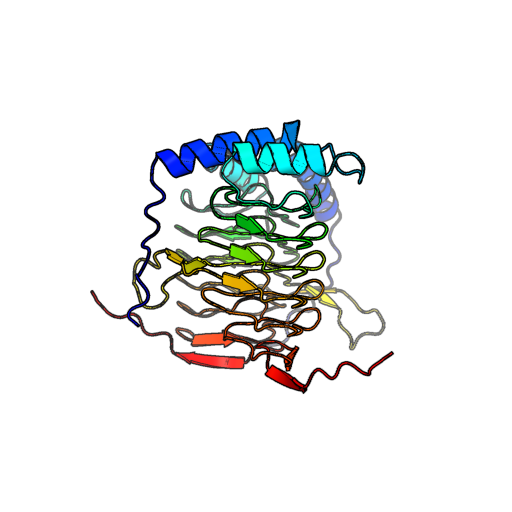C C . ARG A 1 81 ? 5.438 -5.469 -0.913 1 97.56 81 ARG A C 1
ATOM 670 O O . ARG A 1 81 ? 4.73 -5.672 0.078 1 97.56 81 ARG A O 1
ATOM 677 N N . VAL A 1 82 ? 5.098 -5.738 -2.141 1 98.62 82 VAL A N 1
ATOM 678 C CA . VAL A 1 82 ? 4.07 -6.754 -2.346 1 98.62 82 VAL A CA 1
ATOM 679 C C . VAL A 1 82 ? 4.602 -8.125 -1.928 1 98.62 82 VAL A C 1
ATOM 681 O O . VAL A 1 82 ? 5.77 -8.438 -2.162 1 98.62 82 VAL A O 1
ATOM 684 N N . ASN A 1 83 ? 3.777 -8.867 -1.267 1 98.62 83 ASN A N 1
ATOM 685 C CA . ASN A 1 83 ? 4.086 -10.258 -0.954 1 98.62 83 ASN A CA 1
ATOM 686 C C . ASN A 1 83 ? 3.33 -11.219 -1.867 1 98.62 83 ASN A C 1
ATOM 688 O O . ASN A 1 83 ? 2.121 -11.406 -1.719 1 98.62 83 ASN A O 1
ATOM 692 N N . LEU A 1 84 ? 4.039 -11.812 -2.797 1 98.44 84 LEU A N 1
ATOM 693 C CA . LEU A 1 84 ? 3.5 -12.852 -3.658 1 98.44 84 LEU A CA 1
ATOM 694 C C . LEU A 1 84 ? 3.811 -14.234 -3.098 1 98.44 84 LEU A C 1
ATOM 696 O O . LEU A 1 84 ? 4.824 -14.844 -3.453 1 98.44 84 LEU A O 1
ATOM 700 N N . TYR A 1 85 ? 2.938 -14.695 -2.295 1 97.75 85 TYR A N 1
ATOM 701 C CA . TYR A 1 85 ? 3.096 -16.047 -1.784 1 97.75 85 TYR A CA 1
ATOM 702 C C . TYR A 1 85 ? 2.543 -17.078 -2.771 1 97.75 85 TYR A C 1
ATOM 704 O O . TYR A 1 85 ? 1.624 -17.828 -2.443 1 97.75 85 TYR A O 1
ATOM 712 N N . ASN A 1 86 ? 3.127 -17.047 -3.932 1 97.19 86 ASN A N 1
ATOM 713 C CA . ASN A 1 86 ? 2.57 -17.766 -5.078 1 97.19 86 ASN A CA 1
ATOM 714 C C . ASN A 1 86 ? 3 -19.234 -5.094 1 97.19 86 ASN A C 1
ATOM 716 O O . ASN A 1 86 ? 3.795 -19.641 -5.941 1 97.19 86 ASN A O 1
ATOM 720 N N . VAL A 1 87 ? 2.254 -20 -4.266 1 95.19 87 VAL A N 1
ATOM 721 C CA . VAL A 1 87 ? 2.451 -21.438 -4.234 1 95.19 87 VAL A CA 1
ATOM 722 C C . VAL A 1 87 ? 1.724 -22.078 -5.414 1 95.19 87 VAL A C 1
ATOM 724 O O . VAL A 1 87 ? 1.757 -23.312 -5.578 1 95.19 87 VAL A O 1
ATOM 727 N N . ASN A 1 88 ? 1.054 -21.297 -6.133 1 96.25 88 ASN A N 1
ATOM 728 C CA . ASN A 1 88 ? 0.396 -21.609 -7.398 1 96.25 88 ASN A CA 1
ATOM 729 C C . ASN A 1 88 ? 0.48 -20.438 -8.367 1 96.25 88 ASN A C 1
ATOM 731 O O . ASN A 1 88 ? 0.936 -19.344 -8 1 96.25 88 ASN A O 1
ATOM 735 N N . MET A 1 89 ? 0.06 -20.641 -9.578 1 98.31 89 MET A N 1
ATOM 736 C CA . MET A 1 89 ? 0.23 -19.656 -10.648 1 98.31 89 MET A CA 1
ATOM 737 C C . MET A 1 89 ? -0.486 -18.359 -10.32 1 98.31 89 MET A C 1
ATOM 739 O O . MET A 1 89 ? -1.634 -18.375 -9.875 1 98.31 89 MET A O 1
ATOM 743 N N . VAL A 1 90 ? 0.205 -17.297 -10.477 1 98.81 90 VAL A N 1
ATOM 744 C CA . VAL A 1 90 ? -0.358 -15.953 -10.461 1 98.81 90 VAL A CA 1
ATOM 745 C C . VAL A 1 90 ? -0.104 -15.281 -11.805 1 98.81 90 VAL A C 1
ATOM 747 O O . VAL A 1 90 ? 1.042 -15.172 -12.25 1 98.81 90 VAL A O 1
ATOM 750 N N . THR A 1 91 ? -1.15 -14.867 -12.445 1 98.94 91 THR A N 1
ATOM 751 C CA . THR A 1 91 ? -1.051 -14.25 -13.766 1 98.94 91 THR A CA 1
ATOM 752 C C . THR A 1 91 ? -1.546 -12.812 -13.734 1 98.94 91 THR A C 1
ATOM 754 O O . THR A 1 91 ? -2.646 -12.539 -13.25 1 98.94 91 THR A O 1
ATOM 757 N N . LEU A 1 92 ? -0.733 -11.906 -14.156 1 98.94 92 LEU A N 1
ATOM 758 C CA . LEU A 1 92 ? -1.141 -10.531 -14.422 1 98.94 92 LEU A CA 1
ATOM 759 C C . LEU A 1 92 ? -1.28 -10.289 -15.922 1 98.94 92 LEU A C 1
ATOM 761 O O . LEU A 1 92 ? -0.298 -10.367 -16.656 1 98.94 92 LEU A O 1
ATOM 765 N N . GLU A 1 93 ? -2.482 -10.008 -16.344 1 98.88 93 GLU A N 1
ATOM 766 C CA . GLU A 1 93 ? -2.742 -9.695 -17.75 1 98.88 93 GLU A CA 1
ATOM 767 C C . GLU A 1 93 ? -2.238 -8.297 -18.109 1 98.88 93 GLU A C 1
ATOM 769 O O . GLU A 1 93 ? -1.602 -7.633 -17.297 1 98.88 93 GLU A O 1
ATOM 774 N N . GLU A 1 94 ? -2.492 -7.926 -19.359 1 98.69 94 GLU A N 1
ATOM 775 C CA . GLU A 1 94 ? -1.934 -6.684 -19.875 1 98.69 94 GLU A CA 1
ATOM 776 C C . GLU A 1 94 ? -2.322 -5.492 -19.016 1 98.69 94 GLU A C 1
ATOM 778 O O . GLU A 1 94 ? -3.5 -5.309 -18.688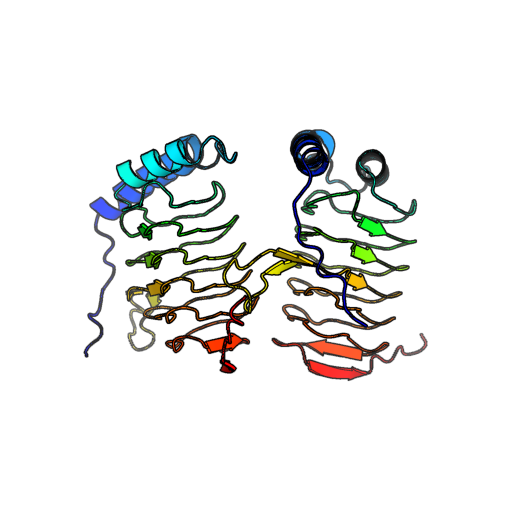 1 98.69 94 GLU A O 1
ATOM 783 N N . TYR A 1 95 ? -1.307 -4.738 -18.484 1 97.69 95 TYR A N 1
ATOM 784 C CA . TYR A 1 95 ? -1.43 -3.465 -17.781 1 97.69 95 TYR A CA 1
ATOM 785 C C . TYR A 1 95 ? -2.123 -3.65 -16.438 1 97.69 95 TYR A C 1
ATOM 787 O O . TYR A 1 95 ? -2.625 -2.688 -15.859 1 97.69 95 TYR A O 1
ATOM 795 N N . ALA A 1 96 ? -2.215 -4.891 -16 1 98.44 96 ALA A N 1
ATOM 796 C CA . ALA A 1 96 ? -2.662 -5.145 -14.641 1 98.44 96 ALA A CA 1
ATOM 797 C C . ALA A 1 96 ? -1.645 -4.629 -13.625 1 98.44 96 ALA A C 1
ATOM 799 O O . ALA A 1 96 ? -0.435 -4.727 -13.844 1 98.44 96 ALA A O 1
ATOM 800 N N . THR A 1 97 ? -2.195 -4.113 -12.492 1 98.44 97 THR A N 1
ATOM 801 C CA . THR A 1 97 ? -1.305 -3.521 -11.5 1 98.44 97 THR A CA 1
ATOM 802 C C . THR A 1 97 ? -1.659 -4.008 -10.102 1 98.44 97 THR A C 1
ATOM 804 O O . THR A 1 97 ? -2.836 -4.078 -9.742 1 98.44 97 THR A O 1
ATOM 807 N N . ILE A 1 98 ? -0.657 -4.395 -9.344 1 98.75 98 ILE A N 1
ATOM 808 C CA . ILE A 1 98 ? -0.764 -4.656 -7.91 1 98.75 98 ILE A CA 1
ATOM 809 C C . ILE A 1 98 ? 0.03 -3.609 -7.133 1 98.75 98 ILE A C 1
ATOM 811 O O . ILE A 1 98 ? 1.247 -3.498 -7.297 1 98.75 98 ILE A O 1
ATOM 815 N N . SER A 1 99 ? -0.668 -2.902 -6.277 1 98.38 99 SER A N 1
ATOM 816 C CA . SER A 1 99 ? -0.06 -1.781 -5.57 1 98.38 99 SER A CA 1
ATOM 817 C C . SER A 1 99 ? 0.644 -2.244 -4.301 1 98.38 99 SER A C 1
ATOM 819 O O . SER A 1 99 ? 0.553 -3.416 -3.926 1 98.38 99 SER A O 1
ATOM 821 N N . GLN A 1 100 ? 1.23 -1.303 -3.66 1 97.88 100 GLN A N 1
ATOM 822 C CA . GLN A 1 100 ? 2.203 -1.535 -2.6 1 97.88 100 GLN A CA 1
ATOM 823 C C . GLN A 1 100 ? 1.587 -2.332 -1.452 1 97.88 100 GLN A C 1
ATOM 825 O O . GLN A 1 100 ? 0.418 -2.137 -1.112 1 97.88 100 GLN A O 1
ATOM 830 N N . GLU A 1 101 ? 2.387 -3.221 -0.857 1 98.31 101 GLU A N 1
ATOM 831 C CA . GLU A 1 101 ? 2.139 -3.895 0.414 1 98.31 101 GLU A CA 1
ATOM 832 C C . GLU A 1 101 ? 0.91 -4.797 0.33 1 98.31 101 GLU A C 1
ATOM 834 O O . GLU A 1 101 ? 0.375 -5.223 1.355 1 98.31 101 GLU A O 1
ATOM 839 N N . SER A 1 102 ? 0.414 -5.074 -0.871 1 98.69 102 SER A N 1
ATOM 840 C CA . SER A 1 102 ? -0.648 -6.059 -1.053 1 98.69 102 SER A CA 1
ATOM 841 C C . SER A 1 102 ? -0.132 -7.477 -0.831 1 98.69 102 SER A C 1
ATOM 843 O O . SER A 1 102 ? 1.077 -7.711 -0.851 1 98.69 102 SER A O 1
ATOM 845 N N . PHE A 1 103 ? -1.024 -8.359 -0.535 1 98.81 103 PHE A N 1
ATOM 846 C CA . PHE A 1 103 ? -0.723 -9.766 -0.284 1 98.81 103 PHE A CA 1
ATOM 847 C C . PHE A 1 103 ? -1.527 -10.664 -1.212 1 98.81 103 PHE A C 1
ATOM 849 O O . PHE A 1 103 ? -2.756 -10.711 -1.128 1 98.81 103 PHE A O 1
ATOM 856 N N . ILE A 1 104 ? -0.857 -11.391 -2.1 1 98.81 104 ILE A N 1
ATOM 857 C CA . ILE A 1 104 ? -1.464 -12.305 -3.062 1 98.81 104 ILE A CA 1
ATOM 858 C C . ILE A 1 104 ? -1.188 -13.75 -2.65 1 98.81 104 ILE A C 1
ATOM 860 O O . ILE A 1 104 ? -0.031 -14.172 -2.584 1 98.81 104 ILE A O 1
ATOM 864 N N . CYS A 1 105 ? -2.268 -14.539 -2.373 1 98.12 105 CYS A N 1
ATOM 865 C CA . CYS A 1 105 ? -2.096 -15.844 -1.737 1 98.12 105 CYS A CA 1
ATOM 866 C C . CYS A 1 105 ? -2.961 -16.891 -2.414 1 98.12 105 CYS A C 1
ATOM 868 O O . CYS A 1 105 ? -4.102 -17.125 -2.008 1 98.12 105 CYS A O 1
ATOM 870 N N . PRO A 1 106 ? -2.396 -17.641 -3.307 1 97.44 106 PRO A N 1
ATOM 871 C CA . PRO A 1 106 ? -3.139 -18.719 -3.988 1 97.44 106 PRO A CA 1
ATOM 872 C C . PRO A 1 106 ? -3.34 -19.953 -3.111 1 97.44 106 PRO A C 1
ATOM 874 O O . PRO A 1 106 ? -4.027 -20.891 -3.514 1 97.44 106 PRO A O 1
ATOM 877 N N . GLY A 1 107 ? -2.715 -20.016 -1.985 1 94.56 107 GLY A N 1
ATOM 878 C CA . GLY A 1 107 ? -2.771 -21.219 -1.15 1 94.56 107 GLY A CA 1
ATOM 879 C C . GLY A 1 107 ? -3.604 -21.016 0.105 1 94.56 107 GLY A C 1
ATOM 880 O O . GLY A 1 107 ? -3.85 -19.891 0.526 1 94.56 107 GLY A O 1
ATOM 881 N N . THR A 1 108 ? -4.078 -22.109 0.538 1 93.19 108 THR A N 1
ATOM 882 C CA . THR A 1 108 ? -4.762 -22.203 1.822 1 93.19 108 THR A CA 1
ATOM 883 C C . THR A 1 108 ? -4.664 -23.609 2.396 1 93.19 108 THR A C 1
ATOM 885 O O . THR A 1 108 ? -3.869 -24.422 1.921 1 93.19 108 THR A O 1
ATOM 888 N N . HIS A 1 109 ? -5.25 -23.797 3.547 1 91.44 109 HIS A N 1
ATOM 889 C CA . HIS A 1 109 ? -5.305 -25.125 4.141 1 91.44 109 HIS A CA 1
ATOM 890 C C . HIS A 1 109 ? -6.723 -25.688 4.113 1 91.44 109 HIS A C 1
ATOM 892 O O . HIS A 1 109 ? -7.691 -24.938 4.309 1 91.44 109 HIS A O 1
ATOM 898 N N . ASP A 1 110 ? -6.801 -27.016 3.869 1 89.19 110 ASP A N 1
ATOM 899 C CA . ASP A 1 110 ? -8.094 -27.688 3.887 1 89.19 110 ASP A CA 1
ATOM 900 C C . ASP A 1 110 ? -8.617 -27.844 5.316 1 89.19 110 ASP A C 1
ATOM 902 O O . ASP A 1 110 ? -8.203 -28.75 6.035 1 89.19 110 ASP A O 1
ATOM 906 N N . ILE A 1 111 ? -9.547 -27.031 5.625 1 88.81 111 ILE A N 1
ATOM 907 C CA . ILE A 1 111 ? -10.016 -26.984 7.004 1 88.81 111 ILE A CA 1
ATOM 908 C C . ILE A 1 111 ? -11 -28.109 7.266 1 88.81 111 ILE A C 1
ATOM 910 O O . ILE A 1 111 ? -11.43 -28.328 8.406 1 88.81 111 ILE A O 1
ATOM 914 N N . LYS A 1 112 ? -11.32 -28.812 6.227 1 90.38 112 LYS A N 1
ATOM 915 C CA . LYS A 1 112 ? -12.219 -29.953 6.383 1 90.38 112 LYS A CA 1
ATOM 916 C C . LYS A 1 112 ? -11.438 -31.25 6.574 1 90.38 112 LYS A C 1
ATOM 918 O O . LYS A 1 112 ? -12.023 -32.312 6.824 1 90.38 112 LYS A O 1
ATOM 923 N N . SER A 1 113 ? -10.227 -31.125 6.453 1 88.19 113 SER A N 1
ATOM 924 C CA . SER A 1 113 ? -9.359 -32.281 6.594 1 88.19 113 SER A CA 1
ATOM 925 C C . SER A 1 113 ? -8.625 -32.281 7.93 1 88.19 113 SER A C 1
ATOM 927 O O . SER A 1 113 ? -8.133 -31.234 8.367 1 88.19 113 SER A O 1
ATOM 929 N N . PRO A 1 114 ? -8.539 -33.375 8.625 1 87.12 114 PRO A N 1
ATOM 930 C CA . PRO A 1 114 ? -7.801 -33.438 9.891 1 87.12 114 PRO A CA 1
ATOM 931 C C . PRO A 1 114 ? -6.324 -33.094 9.727 1 87.12 114 PRO A C 1
ATOM 933 O O . PRO A 1 114 ? -5.699 -32.594 10.656 1 87.12 114 PRO A O 1
ATOM 936 N N . GLY A 1 115 ? -5.859 -33.312 8.531 1 84.81 115 GLY A N 1
ATOM 937 C CA . GLY A 1 115 ? -4.449 -33.062 8.281 1 84.81 115 GLY A CA 1
ATOM 938 C C . GLY A 1 115 ? -4.168 -31.609 7.91 1 84.81 115 GLY A C 1
ATOM 939 O O . GLY A 1 115 ? -3.008 -31.203 7.828 1 84.81 115 GLY A O 1
ATOM 940 N N . HIS A 1 116 ? -5.207 -30.844 7.68 1 88.5 116 HIS A N 1
ATOM 941 C CA . HIS A 1 116 ? -5.059 -29.438 7.316 1 88.5 116 HIS A CA 1
ATOM 942 C C . HIS A 1 116 ? -4.059 -29.266 6.18 1 88.5 116 HIS A C 1
ATOM 944 O O . HIS A 1 116 ? -3.17 -28.406 6.254 1 88.5 116 HIS A O 1
ATOM 950 N N . GLU A 1 117 ? -4.223 -30.109 5.223 1 86.62 117 GLU A N 1
ATOM 951 C CA . GLU A 1 117 ? -3.275 -30.094 4.113 1 86.62 117 GLU A CA 1
ATOM 952 C C . GLU A 1 117 ? -3.367 -28.781 3.328 1 86.62 117 GLU A C 1
ATOM 954 O O . GLU A 1 117 ? -4.434 -28.172 3.258 1 86.62 117 GLU A O 1
ATOM 959 N N . MET A 1 118 ? -2.281 -28.438 2.77 1 89.5 118 MET A N 1
ATOM 960 C CA . MET A 1 118 ? -2.252 -27.234 1.927 1 89.5 118 MET A CA 1
ATOM 961 C C . MET A 1 118 ? -2.93 -27.5 0.586 1 89.5 118 MET A C 1
ATOM 963 O O . MET A 1 118 ? -2.68 -28.531 -0.05 1 89.5 118 MET A O 1
ATOM 967 N N . ILE A 1 119 ? -3.812 -26.625 0.215 1 91.56 119 ILE A N 1
ATOM 968 C CA . ILE A 1 119 ? -4.457 -26.641 -1.095 1 91.56 119 ILE A CA 1
ATOM 969 C C . ILE A 1 119 ? -4.293 -25.266 -1.759 1 91.56 119 ILE A C 1
ATOM 971 O O . ILE A 1 119 ? -4.094 -24.266 -1.078 1 91.56 119 ILE A O 1
ATOM 975 N N . SER A 1 120 ? -4.215 -25.25 -3.086 1 95.06 120 SER A N 1
ATOM 976 C CA . SER A 1 120 ? -3.971 -24 -3.775 1 95.06 120 SER A CA 1
ATOM 977 C C . SER A 1 120 ? -4.688 -23.953 -5.121 1 95.06 120 SER A C 1
ATOM 979 O O . SER A 1 120 ? -4.965 -25 -5.715 1 95.06 120 SER A O 1
ATOM 981 N N . TRP A 1 121 ? -5.09 -22.781 -5.543 1 96.69 121 TRP A N 1
ATOM 982 C CA . TRP A 1 121 ? -5.66 -22.484 -6.852 1 96.69 121 TRP A CA 1
ATOM 983 C C . TRP A 1 121 ? -5.012 -21.25 -7.465 1 96.69 121 TRP A C 1
ATOM 985 O O . TRP A 1 121 ? -4.562 -20.359 -6.746 1 96.69 121 TRP A O 1
ATOM 995 N N . PRO A 1 122 ? -4.984 -21.188 -8.758 1 98.19 122 PRO A N 1
ATOM 996 C CA . PRO A 1 122 ? -4.359 -20.031 -9.398 1 98.19 122 PRO A CA 1
ATOM 997 C C . PRO A 1 122 ? -5.164 -18.734 -9.211 1 98.19 122 PRO A C 1
ATOM 999 O O . PRO A 1 122 ? -6.367 -18.797 -8.938 1 98.19 122 PRO A O 1
ATOM 1002 N N . ILE A 1 123 ? -4.453 -17.625 -9.258 1 98.75 123 ILE A N 1
ATOM 1003 C CA . ILE A 1 123 ? -5.051 -16.281 -9.234 1 98.75 123 ILE A CA 1
ATOM 1004 C C . ILE A 1 123 ? -4.777 -15.578 -10.555 1 98.75 123 ILE A C 1
ATOM 1006 O O . ILE A 1 123 ? -3.674 -15.656 -11.102 1 98.75 123 ILE A O 1
ATOM 1010 N N . VAL A 1 124 ? -5.785 -14.898 -11.102 1 98.94 124 VAL A N 1
ATOM 1011 C CA . VAL A 1 124 ? -5.633 -14.117 -12.328 1 98.94 124 VAL A CA 1
ATOM 1012 C C . VAL A 1 124 ? -6.07 -12.672 -12.078 1 98.94 124 VAL A C 1
ATOM 1014 O O . VAL A 1 124 ? -7.156 -12.43 -11.547 1 98.94 124 VAL A O 1
ATOM 1017 N N . ILE A 1 125 ? -5.223 -11.742 -12.406 1 98.94 125 ILE A N 1
ATOM 1018 C CA . ILE A 1 125 ? -5.555 -10.328 -12.414 1 98.94 125 ILE A CA 1
ATOM 1019 C C . ILE A 1 125 ? -5.773 -9.859 -13.852 1 98.94 125 ILE A C 1
ATOM 1021 O O . ILE A 1 125 ? -4.832 -9.828 -14.656 1 98.94 125 ILE A O 1
ATOM 1025 N N . GLY A 1 126 ? -6.895 -9.414 -14.172 1 98.81 126 GLY A N 1
ATOM 1026 C CA . GLY A 1 126 ? -7.328 -9.172 -15.539 1 98.81 126 GLY A CA 1
ATOM 1027 C C . GLY A 1 126 ? -6.707 -7.938 -16.156 1 98.81 126 GLY A C 1
ATOM 1028 O O . GLY A 1 126 ? -5.996 -7.188 -15.477 1 98.81 126 GLY A O 1
ATOM 1029 N N . VAL A 1 127 ? -7.051 -7.762 -17.422 1 98.38 127 VAL A N 1
ATOM 1030 C CA . VAL A 1 127 ? -6.52 -6.668 -18.234 1 98.38 127 VAL A CA 1
ATOM 1031 C C . VAL A 1 127 ? -6.895 -5.332 -17.594 1 98.38 127 VAL A C 1
ATOM 1033 O O . VAL A 1 127 ? -8.062 -5.094 -17.266 1 98.38 127 VAL A O 1
ATOM 1036 N N . HIS A 1 128 ? -5.871 -4.48 -17.344 1 97.5 128 HIS A N 1
ATOM 1037 C CA . HIS A 1 128 ? -6.051 -3.127 -16.828 1 97.5 128 HIS A CA 1
ATOM 1038 C C . HIS A 1 128 ? -6.719 -3.143 -15.453 1 97.5 128 HIS A C 1
ATOM 1040 O O . HIS A 1 128 ? -7.273 -2.133 -15.023 1 97.5 128 HIS A O 1
ATOM 1046 N N . ALA A 1 129 ? -6.781 -4.273 -14.82 1 98.19 129 ALA A N 1
ATOM 1047 C CA . ALA A 1 129 ? -7.277 -4.328 -13.445 1 98.19 129 ALA A CA 1
ATOM 1048 C C . ALA A 1 129 ? -6.27 -3.725 -12.477 1 98.19 129 ALA A C 1
ATOM 1050 O O . ALA A 1 129 ? -5.066 -3.703 -12.758 1 98.19 129 ALA A O 1
ATOM 1051 N N . TRP A 1 130 ? -6.82 -3.229 -11.352 1 98.31 130 TRP A N 1
ATOM 1052 C CA . TRP A 1 130 ? -5.992 -2.562 -10.352 1 98.31 130 TRP A CA 1
ATOM 1053 C C . TRP A 1 130 ? -6.285 -3.096 -8.953 1 98.31 130 TRP A C 1
ATOM 1055 O O . TRP A 1 130 ? -7.422 -3.016 -8.477 1 98.31 130 TRP A O 1
ATOM 1065 N N . VAL A 1 131 ? -5.293 -3.721 -8.359 1 98.75 131 VAL A N 1
ATOM 1066 C CA . VAL A 1 131 ? -5.324 -4.09 -6.949 1 98.75 131 VAL A CA 1
ATOM 1067 C C . VAL A 1 131 ? -4.621 -3.018 -6.117 1 98.75 131 VAL A C 1
ATOM 1069 O O . VAL A 1 131 ? -3.393 -2.916 -6.133 1 98.75 131 VAL A O 1
ATOM 1072 N N . ALA A 1 132 ? -5.371 -2.227 -5.383 1 98.19 132 ALA A N 1
ATOM 1073 C CA . ALA A 1 132 ? -4.836 -1.071 -4.664 1 98.19 132 ALA A CA 1
ATOM 1074 C C . ALA A 1 132 ? -4.027 -1.509 -3.449 1 98.19 132 ALA A C 1
ATOM 1076 O O . ALA A 1 132 ? -3.924 -2.703 -3.16 1 98.19 132 ALA A O 1
ATOM 1077 N N . VAL A 1 133 ? -3.504 -0.515 -2.816 1 97.62 133 VAL A N 1
ATOM 1078 C CA . VAL A 1 133 ? -2.512 -0.72 -1.764 1 97.62 133 VAL A CA 1
ATOM 1079 C C . VAL A 1 133 ? -3.102 -1.599 -0.663 1 97.62 133 VAL A C 1
ATOM 1081 O O . VAL A 1 133 ? -4.273 -1.458 -0.309 1 97.62 133 VAL A O 1
ATOM 1084 N N . ARG A 1 134 ? -2.277 -2.549 -0.124 1 98.06 134 ARG A N 1
ATOM 1085 C CA . ARG A 1 134 ? -2.518 -3.367 1.061 1 98.06 134 ARG A CA 1
ATOM 1086 C C . ARG A 1 134 ? -3.75 -4.25 0.877 1 98.06 134 ARG A C 1
ATOM 1088 O O . ARG A 1 134 ? -4.336 -4.715 1.855 1 98.06 134 ARG A O 1
ATOM 1095 N N . ALA A 1 135 ? -4.164 -4.496 -0.305 1 98.56 135 ALA A N 1
ATOM 1096 C CA . ALA A 1 135 ? -5.266 -5.426 -0.543 1 98.56 135 ALA A CA 1
ATOM 1097 C C . ALA A 1 135 ? -4.797 -6.875 -0.418 1 98.56 135 ALA A C 1
ATOM 1099 O O . ALA A 1 135 ? -3.6 -7.156 -0.513 1 98.56 135 ALA A O 1
ATOM 1100 N N . PHE A 1 136 ? -5.723 -7.73 -0.155 1 98.69 136 PHE A N 1
ATOM 1101 C CA . PHE A 1 136 ? -5.527 -9.172 -0.119 1 98.69 136 PHE A CA 1
ATOM 1102 C C . PHE A 1 136 ? -6.336 -9.859 -1.216 1 98.69 136 PHE A C 1
ATOM 1104 O O . PHE A 1 136 ? -7.496 -9.516 -1.442 1 98.69 136 PHE A O 1
ATOM 1111 N N . VAL A 1 137 ? -5.738 -10.828 -1.947 1 98.81 137 VAL A N 1
ATOM 1112 C CA . VAL A 1 137 ? -6.43 -11.672 -2.92 1 98.81 137 VAL A CA 1
ATOM 1113 C C . VAL A 1 137 ? -6.203 -13.141 -2.582 1 98.81 137 VAL A C 1
ATOM 1115 O O . VAL A 1 137 ? -5.062 -13.602 -2.518 1 98.81 137 VAL A O 1
ATOM 1118 N N . GLY A 1 138 ? -7.273 -13.852 -2.434 1 98.31 138 GLY A N 1
ATOM 1119 C CA . GLY A 1 138 ? -7.211 -15.219 -1.939 1 98.31 138 GLY A CA 1
ATOM 1120 C C . GLY A 1 138 ? -7.168 -16.25 -3.049 1 98.31 138 GLY A C 1
ATOM 1121 O O . GLY A 1 138 ? -7.113 -15.906 -4.23 1 98.31 138 GLY A O 1
ATOM 1122 N N . PRO A 1 139 ? -7.215 -17.484 -2.615 1 97.81 139 PRO A N 1
ATOM 1123 C CA . PRO A 1 139 ? -7 -18.594 -3.557 1 97.81 139 PRO A CA 1
ATOM 1124 C C . PRO A 1 139 ? -8.102 -18.688 -4.605 1 97.81 139 PRO A C 1
ATOM 1126 O O . PRO A 1 139 ? -9.289 -18.641 -4.266 1 97.81 139 PRO A O 1
ATOM 1129 N N . GLY A 1 140 ? -7.645 -18.797 -5.852 1 98.25 140 GLY A N 1
ATOM 1130 C CA . GLY A 1 140 ? -8.578 -19.125 -6.926 1 98.25 140 GLY A CA 1
ATOM 1131 C C . GLY A 1 140 ? -9.32 -17.906 -7.453 1 98.25 140 GLY A C 1
ATOM 1132 O O . GLY A 1 140 ? -10.156 -18.031 -8.352 1 98.25 140 GLY A O 1
ATOM 1133 N N . VAL A 1 141 ? -9.031 -16.75 -6.965 1 98.81 141 VAL A N 1
ATOM 1134 C CA . VAL A 1 141 ? -9.781 -15.555 -7.316 1 98.81 141 VAL A CA 1
ATOM 1135 C C . VAL A 1 141 ? -9.375 -15.078 -8.711 1 98.81 141 VAL A C 1
ATOM 1137 O O . VAL A 1 141 ? -8.188 -15.07 -9.047 1 98.81 141 VAL A O 1
ATOM 1140 N N . LYS A 1 142 ? -10.352 -14.695 -9.461 1 98.88 142 LYS A N 1
ATOM 1141 C CA . LYS A 1 142 ? -10.156 -13.961 -10.711 1 98.88 142 LYS A CA 1
ATOM 1142 C C . LYS A 1 142 ? -10.641 -12.516 -10.578 1 98.88 142 LYS A C 1
ATOM 1144 O O . LYS A 1 142 ? -11.82 -12.273 -10.305 1 98.88 142 LYS A O 1
ATOM 1149 N N . ILE A 1 143 ? -9.742 -11.594 -10.727 1 98.94 143 ILE A N 1
ATOM 1150 C CA . ILE A 1 143 ? -10.109 -10.18 -10.82 1 98.94 143 ILE A CA 1
ATOM 1151 C C . ILE A 1 143 ? -10.406 -9.828 -12.273 1 98.94 143 ILE A C 1
ATOM 1153 O O . ILE A 1 143 ? -9.531 -9.93 -13.141 1 98.94 143 ILE A O 1
ATOM 1157 N N . GLY A 1 144 ? -11.562 -9.414 -12.562 1 98.81 144 GLY A N 1
ATOM 1158 C CA . GLY A 1 144 ? -12 -9.172 -13.93 1 98.81 144 GLY A CA 1
ATOM 1159 C C . GLY A 1 144 ? -11.289 -8 -14.578 1 98.81 144 GLY A C 1
ATOM 1160 O O . GLY A 1 144 ? -10.68 -7.176 -13.891 1 98.81 144 GLY A O 1
ATOM 1161 N N . ASP A 1 145 ? -11.461 -7.957 -15.938 1 98.38 145 ASP A N 1
ATOM 1162 C CA . ASP A 1 145 ? -10.867 -6.863 -16.703 1 98.38 145 ASP A CA 1
ATOM 1163 C C . ASP A 1 145 ? -11.367 -5.512 -16.203 1 98.38 145 ASP A C 1
ATOM 1165 O O . ASP A 1 145 ? -12.562 -5.348 -15.938 1 98.38 145 ASP A O 1
ATOM 1169 N N . TYR A 1 146 ? -10.398 -4.59 -15.984 1 97.62 146 TYR A N 1
ATOM 1170 C CA . TYR A 1 146 ? -10.68 -3.203 -15.625 1 97.62 146 TYR A CA 1
ATOM 1171 C C . TYR A 1 146 ? -11.289 -3.109 -14.234 1 97.62 146 TYR A C 1
ATOM 1173 O O . TYR A 1 146 ? -11.75 -2.043 -13.82 1 97.62 146 TYR A O 1
ATOM 1181 N N . ALA A 1 147 ? -11.336 -4.148 -13.508 1 98.44 147 ALA A N 1
ATOM 1182 C CA . ALA A 1 147 ? -11.844 -4.121 -12.141 1 98.44 147 ALA A CA 1
ATOM 1183 C C . ALA A 1 147 ? -10.852 -3.438 -11.203 1 98.44 147 ALA A C 1
ATOM 1185 O O . ALA A 1 147 ? -9.648 -3.396 -11.484 1 98.44 147 ALA A O 1
ATOM 1186 N N . VAL A 1 148 ? -11.406 -2.924 -10.117 1 98.19 148 VAL A N 1
ATOM 1187 C CA . VAL A 1 148 ? -10.602 -2.26 -9.094 1 98.19 148 VAL A CA 1
ATOM 1188 C C . VAL A 1 148 ? -10.883 -2.873 -7.727 1 98.19 148 VAL A C 1
ATOM 1190 O O . VAL A 1 148 ? -12.039 -2.969 -7.312 1 98.19 148 VAL A O 1
ATOM 1193 N N . VAL A 1 149 ? -9.859 -3.336 -7.09 1 98.56 149 VAL A N 1
ATOM 1194 C CA . VAL A 1 149 ? -9.914 -3.734 -5.688 1 98.56 149 VAL A CA 1
ATOM 1195 C C . VAL A 1 149 ? -9.414 -2.596 -4.805 1 98.56 149 VAL A C 1
ATOM 1197 O O . VAL A 1 149 ? -8.242 -2.219 -4.879 1 98.56 149 VAL A O 1
ATOM 1200 N N . GLY A 1 150 ? -10.25 -2.055 -3.984 1 97.5 150 GLY A N 1
ATOM 1201 C CA . GLY A 1 150 ? -9.922 -0.887 -3.182 1 97.5 150 GLY A CA 1
ATOM 1202 C C . GLY A 1 150 ? -8.844 -1.157 -2.15 1 97.5 150 GLY A C 1
ATOM 1203 O O . GLY A 1 150 ? -8.555 -2.314 -1.835 1 97.5 150 GLY A O 1
ATOM 1204 N N . ALA A 1 151 ? -8.305 -0.061 -1.677 1 97.25 151 ALA A N 1
ATOM 1205 C CA . ALA A 1 151 ? -7.227 -0.144 -0.7 1 97.25 151 ALA A CA 1
ATOM 1206 C C . ALA A 1 151 ? -7.664 -0.913 0.542 1 97.25 151 ALA A C 1
ATOM 1208 O O . ALA A 1 151 ? -8.75 -0.675 1.076 1 97.25 151 ALA A O 1
ATOM 1209 N N . GLY A 1 152 ? -6.797 -1.879 0.946 1 97.38 152 GLY A N 1
ATOM 1210 C CA . GLY A 1 152 ? -7.027 -2.623 2.174 1 97.38 152 GLY A CA 1
ATOM 1211 C C . GLY A 1 152 ? -8.102 -3.682 2.037 1 97.38 152 GLY A C 1
ATOM 1212 O O . GLY A 1 152 ? -8.406 -4.395 2.996 1 97.38 152 GLY A O 1
ATOM 1213 N N . ALA A 1 153 ? -8.68 -3.857 0.914 1 97.94 153 ALA A N 1
ATOM 1214 C CA . ALA A 1 153 ? -9.773 -4.809 0.735 1 97.94 153 ALA A CA 1
ATOM 1215 C C . ALA A 1 153 ? -9.266 -6.246 0.776 1 97.94 153 ALA A C 1
ATOM 1217 O O . ALA A 1 153 ? -8.094 -6.504 0.499 1 97.94 153 ALA A O 1
ATOM 1218 N N . ALA A 1 154 ? -10.156 -7.145 1.153 1 98.56 154 ALA A N 1
ATOM 1219 C CA . ALA A 1 154 ? -9.859 -8.578 1.129 1 98.56 154 ALA A CA 1
ATOM 1220 C C . ALA A 1 154 ? -10.82 -9.312 0.203 1 98.56 154 ALA A C 1
ATOM 1222 O O . ALA A 1 154 ? -12.023 -9.406 0.483 1 98.56 154 ALA A O 1
ATOM 1223 N N . VAL A 1 155 ? -10.32 -9.922 -0.856 1 98.69 155 VAL A N 1
ATOM 1224 C CA . VAL A 1 155 ? -11.133 -10.531 -1.905 1 98.69 155 VAL A CA 1
ATOM 1225 C C . VAL A 1 155 ? -11.047 -12.055 -1.804 1 98.69 155 VAL A C 1
ATOM 1227 O O . VAL A 1 155 ? -9.961 -12.625 -1.893 1 98.69 155 VAL A O 1
ATOM 1230 N N . PHE A 1 156 ? -12.172 -12.719 -1.712 1 98.12 156 PHE A N 1
ATOM 1231 C CA . PHE A 1 156 ? -12.211 -14.164 -1.554 1 98.12 156 PHE A CA 1
ATOM 1232 C C . PHE A 1 156 ? -13.031 -14.805 -2.67 1 98.12 156 PHE A C 1
ATOM 1234 O O . PHE A 1 156 ? -13.086 -16.031 -2.775 1 98.12 156 PHE A O 1
ATOM 1241 N N . LYS A 1 157 ? -13.695 -13.953 -3.438 1 98.12 157 LYS A N 1
ATOM 1242 C CA . LYS A 1 157 ? -14.461 -14.406 -4.598 1 98.12 157 LYS A CA 1
ATOM 1243 C C . LYS A 1 157 ? -14.117 -13.586 -5.84 1 98.12 157 LYS A C 1
ATOM 1245 O O . LYS A 1 157 ? -13.555 -12.492 -5.73 1 98.12 157 LYS A O 1
ATOM 1250 N N . ASP A 1 158 ? -14.547 -14.125 -6.938 1 98.75 158 ASP A N 1
ATOM 1251 C CA . ASP A 1 158 ? -14.242 -13.453 -8.195 1 98.75 158 ASP A CA 1
ATOM 1252 C C . ASP A 1 158 ? -14.852 -12.055 -8.234 1 98.75 158 ASP A C 1
ATOM 1254 O O . ASP A 1 158 ? -15.922 -11.82 -7.676 1 98.75 158 ASP A O 1
ATOM 1258 N N . VAL A 1 159 ? -14.156 -11.125 -8.891 1 98.81 159 VAL A N 1
ATOM 1259 C CA . VAL A 1 159 ? -14.633 -9.766 -9.125 1 98.81 159 VAL A CA 1
ATOM 1260 C C . VAL A 1 159 ? -15.023 -9.602 -10.594 1 98.81 159 VAL A C 1
ATOM 1262 O O . VAL A 1 159 ? -14.227 -9.883 -11.492 1 98.81 159 VAL A O 1
ATOM 1265 N N . GLU A 1 160 ? -16.172 -9.156 -10.836 1 98.62 160 GLU A N 1
ATOM 1266 C CA . GLU A 1 160 ? -16.656 -8.961 -12.203 1 98.62 160 GLU A CA 1
ATOM 1267 C C . GLU A 1 160 ? -15.852 -7.879 -12.922 1 98.62 160 GLU A C 1
ATOM 1269 O O . GLU A 1 160 ? -15.375 -6.93 -12.289 1 98.62 160 GLU A O 1
ATOM 1274 N N . PRO A 1 161 ? -15.773 -8.031 -14.242 1 98.44 161 PRO A N 1
ATOM 1275 C CA . PRO A 1 161 ? -15.133 -6.941 -14.984 1 98.44 161 PRO A CA 1
ATOM 1276 C C . PRO A 1 161 ? -15.805 -5.59 -14.742 1 98.44 161 PRO A C 1
ATOM 1278 O O . PRO A 1 161 ? -17.016 -5.535 -14.469 1 98.44 161 PRO A O 1
ATOM 1281 N N . TRP A 1 162 ? -14.977 -4.566 -14.812 1 97.94 162 TRP A N 1
ATOM 1282 C CA . TRP A 1 162 ? -15.445 -3.188 -14.758 1 97.94 162 TRP A CA 1
ATOM 1283 C C . TRP A 1 162 ? -16.141 -2.898 -13.43 1 97.94 162 TRP A C 1
ATOM 1285 O O . TRP A 1 162 ? -17.078 -2.105 -13.375 1 97.94 162 TRP A O 1
ATOM 1295 N N . THR A 1 163 ? -15.734 -3.549 -12.383 1 98 163 THR A N 1
ATOM 1296 C CA . THR A 1 163 ? -16.359 -3.416 -11.07 1 98 163 THR A CA 1
ATOM 1297 C C . THR A 1 163 ? -15.336 -2.938 -10.031 1 98 163 THR A C 1
ATOM 1299 O O . THR A 1 163 ? -14.195 -3.391 -10.023 1 98 163 THR A O 1
ATOM 1302 N N . VAL A 1 164 ? -15.789 -2.074 -9.203 1 97.38 164 VAL A N 1
ATOM 1303 C CA . VAL A 1 164 ? -15.008 -1.643 -8.047 1 97.38 164 VAL A CA 1
ATOM 1304 C C . VAL A 1 164 ? -15.516 -2.34 -6.789 1 97.38 164 VAL A C 1
ATOM 1306 O O . VAL A 1 164 ? -16.719 -2.293 -6.488 1 97.38 164 VAL A O 1
ATOM 1309 N N . VAL A 1 165 ? -14.617 -2.975 -6.086 1 98.19 165 VAL A N 1
ATOM 1310 C CA . VAL A 1 165 ? -15 -3.633 -4.84 1 98.19 165 VAL A CA 1
ATOM 1311 C C . VAL A 1 165 ? -14.141 -3.102 -3.693 1 98.19 165 VAL A C 1
ATOM 1313 O O . VAL A 1 165 ? -13.062 -2.547 -3.922 1 98.19 165 VAL A O 1
ATOM 1316 N N . GLY A 1 166 ? -14.609 -3.184 -2.482 1 96.75 166 GLY A N 1
ATOM 1317 C CA . GLY A 1 166 ? -13.891 -2.781 -1.286 1 96.75 166 GLY A CA 1
ATOM 1318 C C . GLY A 1 166 ? -14.438 -3.418 -0.021 1 96.75 166 GLY A C 1
ATOM 1319 O O . GLY A 1 166 ? -15.508 -4.027 -0.036 1 96.75 166 GLY A O 1
ATOM 1320 N N . GLY A 1 167 ? -13.523 -3.379 1.04 1 96.06 167 GLY A N 1
ATOM 1321 C CA . GLY A 1 167 ? -13.93 -3.896 2.338 1 96.06 167 GLY A CA 1
ATOM 1322 C C . GLY A 1 167 ? -13.398 -5.289 2.619 1 96.06 167 GLY A C 1
ATOM 1323 O O . GLY A 1 167 ? -12.625 -5.836 1.83 1 96.06 167 GLY A O 1
ATOM 1324 N N . ASN A 1 168 ? -13.844 -5.848 3.82 1 94.44 168 ASN A N 1
ATOM 1325 C CA . ASN A 1 168 ? -13.469 -7.18 4.277 1 94.44 168 ASN A CA 1
ATOM 1326 C C . ASN A 1 168 ? -14.641 -7.898 4.938 1 94.44 168 ASN A C 1
ATOM 1328 O O . ASN A 1 168 ? -15 -7.586 6.074 1 94.44 168 ASN A O 1
ATOM 1332 N N . PRO A 1 169 ? -15.133 -8.867 4.227 1 96.5 169 PRO A N 1
ATOM 1333 C CA . PRO A 1 169 ? -14.836 -9.273 2.852 1 96.5 169 PRO A CA 1
ATOM 1334 C C . PRO A 1 169 ? -15.227 -8.203 1.826 1 96.5 169 PRO A C 1
ATOM 1336 O O . PRO A 1 169 ? -16.141 -7.414 2.072 1 96.5 169 PRO A O 1
ATOM 1339 N N . ALA A 1 170 ? -14.539 -8.211 0.717 1 97.12 170 ALA A N 1
ATOM 1340 C CA . ALA A 1 170 ? -14.797 -7.203 -0.311 1 97.12 170 ALA A CA 1
ATOM 1341 C C . ALA A 1 170 ? -16.203 -7.363 -0.9 1 97.12 170 ALA A C 1
ATOM 1343 O O . ALA A 1 170 ? -16.641 -8.484 -1.146 1 97.12 170 ALA A O 1
ATOM 1344 N N . LYS A 1 171 ? -16.828 -6.273 -1.076 1 97.25 171 LYS A N 1
ATOM 1345 C CA . LYS A 1 171 ? -18.156 -6.219 -1.682 1 97.25 171 LYS A CA 1
ATOM 1346 C C . LYS A 1 171 ? -18.203 -5.18 -2.799 1 97.25 171 LYS A C 1
ATOM 1348 O O . LYS A 1 171 ? -17.328 -4.32 -2.895 1 97.25 171 LYS A O 1
ATOM 1353 N N . PHE A 1 172 ? -19.281 -5.352 -3.598 1 97.44 172 PHE A N 1
ATOM 1354 C CA . PHE A 1 172 ? -19.516 -4.414 -4.688 1 97.44 172 PHE A CA 1
ATOM 1355 C C . PHE A 1 172 ? -19.672 -2.994 -4.156 1 97.44 172 PHE A C 1
ATOM 1357 O O . PHE A 1 172 ? -20.375 -2.764 -3.174 1 97.44 172 PHE A O 1
ATOM 1364 N N . ILE A 1 173 ? -19.062 -2.076 -4.801 1 95.31 173 ILE A N 1
ATOM 1365 C CA . ILE A 1 173 ? -19.234 -0.66 -4.496 1 95.31 173 ILE A CA 1
ATOM 1366 C C . ILE A 1 173 ? -19.922 0.042 -5.664 1 95.31 173 ILE A C 1
ATOM 1368 O O . ILE A 1 173 ? -20.984 0.65 -5.496 1 95.31 173 ILE A O 1
ATOM 1372 N N . LYS A 1 174 ? -19.281 -0.046 -6.863 1 95.56 174 LYS A N 1
ATOM 1373 C CA . LYS A 1 174 ? -19.812 0.595 -8.062 1 95.56 174 LYS A CA 1
ATOM 1374 C C . LYS A 1 174 ? -19.219 -0.011 -9.328 1 95.56 174 LYS A C 1
ATOM 1376 O O . LYS A 1 174 ? -18.312 -0.838 -9.25 1 95.56 174 LYS A O 1
ATOM 1381 N N . LYS A 1 175 ? -19.781 0.425 -10.484 1 96.31 175 LYS A N 1
ATOM 1382 C CA . LYS A 1 175 ? -19.172 0.093 -11.766 1 96.31 175 LYS A CA 1
ATOM 1383 C C . LYS A 1 175 ? -18.109 1.126 -12.156 1 96.31 175 LYS A C 1
ATOM 1385 O O . LYS A 1 175 ? -18.281 2.32 -11.898 1 96.31 175 LYS A O 1
ATOM 1390 N N . ARG A 1 176 ? -17.078 0.594 -12.664 1 94 176 ARG A N 1
ATOM 1391 C CA . ARG A 1 176 ? -16.078 1.499 -13.203 1 94 176 ARG A CA 1
ATOM 1392 C C . ARG A 1 176 ? -16.516 2.062 -14.555 1 94 176 ARG A C 1
ATOM 1394 O O . ARG A 1 176 ? -17 1.322 -15.414 1 94 176 ARG A O 1
ATOM 1401 N N . VAL A 1 177 ? -16.391 3.373 -14.68 1 90.69 177 VAL A N 1
ATOM 1402 C CA . VAL A 1 177 ? -16.719 4.035 -15.93 1 90.69 177 VAL A CA 1
ATOM 1403 C C . VAL A 1 177 ? -15.531 4.852 -16.422 1 90.69 177 VAL A C 1
ATOM 1405 O O . VAL A 1 177 ? -14.961 5.648 -15.664 1 90.69 177 VAL A O 1
ATOM 1408 N N . ILE A 1 178 ? -15.102 4.559 -17.594 1 87.12 178 ILE A N 1
ATOM 1409 C CA . ILE A 1 178 ? -14.016 5.328 -18.188 1 87.12 178 ILE A CA 1
ATOM 1410 C C . ILE A 1 178 ? -14.586 6.391 -19.125 1 87.12 178 ILE A C 1
ATOM 1412 O O . ILE A 1 178 ? -15.391 6.082 -20 1 87.12 178 ILE A O 1
ATOM 1416 N N . LYS A 1 179 ? -14.367 7.57 -18.688 1 76.56 179 LYS A N 1
ATOM 1417 C CA . LYS A 1 179 ? -14.898 8.664 -19.5 1 76.56 179 LYS A CA 1
ATOM 1418 C C . LYS A 1 179 ? -14 8.961 -20.688 1 76.56 179 LYS A C 1
ATOM 1420 O O . LYS A 1 179 ? -12.773 8.875 -20.578 1 76.56 179 LYS A O 1
ATOM 1425 N N . ASP A 1 180 ? -14.398 8.578 -21.844 1 64.38 180 ASP A N 1
ATOM 1426 C CA . ASP A 1 180 ? -13.75 8.867 -23.125 1 64.38 180 ASP A CA 1
ATOM 1427 C C . ASP A 1 180 ? -13.219 10.297 -23.156 1 64.38 180 ASP A C 1
ATOM 1429 O O . ASP A 1 180 ? -13.898 11.227 -22.719 1 64.38 180 ASP A O 1
ATOM 1433 N N . ALA A 1 181 ? -11.984 10.57 -23.328 1 43.22 181 ALA A N 1
ATOM 1434 C CA . ALA A 1 181 ? -11.531 11.93 -23.641 1 43.22 181 ALA A CA 1
ATOM 1435 C C . ALA A 1 181 ? -12.32 12.516 -24.812 1 43.22 181 ALA A C 1
ATOM 1437 O O . ALA A 1 181 ? -12.727 11.789 -25.719 1 43.22 181 ALA A O 1
ATOM 1438 N N . MET B 1 1 ? -15.945 22.031 -4.473 1 24.72 1 MET B N 1
ATOM 1439 C CA . MET B 1 1 ? -14.688 22.672 -4.871 1 24.72 1 MET B CA 1
ATOM 1440 C C . MET B 1 1 ? -13.898 21.766 -5.812 1 24.72 1 MET B C 1
ATOM 1442 O O . MET B 1 1 ? -13.828 20.547 -5.609 1 24.72 1 MET B O 1
ATOM 1446 N N . GLU B 1 2 ? -13.711 22.125 -7.031 1 30.34 2 GLU B N 1
ATOM 1447 C CA . GLU B 1 2 ? -13 21.438 -8.102 1 30.34 2 GLU B CA 1
ATOM 1448 C C . GLU B 1 2 ? -11.602 21.016 -7.648 1 30.34 2 GLU B C 1
ATOM 1450 O O . GLU B 1 2 ? -10.789 21.844 -7.254 1 30.34 2 GLU B O 1
ATOM 1455 N N . ILE B 1 3 ? -11.508 20.047 -6.949 1 36.28 3 ILE B N 1
ATOM 1456 C CA . ILE B 1 3 ? -10.242 19.609 -6.367 1 36.28 3 ILE B CA 1
ATOM 1457 C C . ILE B 1 3 ? -9.164 19.562 -7.445 1 36.28 3 ILE B C 1
ATOM 1459 O O . ILE B 1 3 ? -9.352 18.938 -8.492 1 36.28 3 ILE B O 1
ATOM 1463 N N . PRO B 1 4 ? -8.328 20.547 -7.441 1 38.59 4 PRO B N 1
ATOM 1464 C CA . PRO B 1 4 ? -7.328 20.609 -8.508 1 38.59 4 PRO B CA 1
ATOM 1465 C C . PRO B 1 4 ? -6.707 19.266 -8.828 1 38.59 4 PRO B C 1
ATOM 1467 O O . PRO B 1 4 ? -6.355 18.5 -7.914 1 38.59 4 PRO B O 1
ATOM 1470 N N . LYS B 1 5 ? -7.023 18.641 -9.875 1 46.81 5 LYS B N 1
ATOM 1471 C CA . LYS B 1 5 ? -6.469 17.438 -10.492 1 46.81 5 LYS B CA 1
ATOM 1472 C C . LYS B 1 5 ? -4.949 17.516 -10.578 1 46.81 5 LYS B C 1
ATOM 1474 O O . LYS B 1 5 ? -4.406 18.391 -11.258 1 46.81 5 LYS B O 1
ATOM 1479 N N . TYR B 1 6 ? -4.258 17.516 -9.391 1 45.03 6 TYR B N 1
ATOM 1480 C CA . TYR B 1 6 ? -2.812 17.469 -9.586 1 45.03 6 TYR B CA 1
ATOM 1481 C C . TYR B 1 6 ? -2.416 16.281 -10.469 1 45.03 6 TYR B C 1
ATOM 1483 O O . TYR B 1 6 ? -2.777 15.141 -10.172 1 45.03 6 TYR B O 1
ATOM 1491 N N . LYS B 1 7 ? -2.285 16.547 -11.711 1 51.5 7 LYS B N 1
ATOM 1492 C CA . LYS B 1 7 ? -1.666 15.578 -12.609 1 51.5 7 LYS B CA 1
ATOM 1493 C C . LYS B 1 7 ? -0.174 15.438 -12.32 1 51.5 7 LYS B C 1
ATOM 1495 O O . LYS B 1 7 ? 0.556 16.422 -12.297 1 51.5 7 LYS B O 1
ATOM 1500 N N . ASN B 1 8 ? 0.262 14.523 -11.531 1 52.12 8 ASN B N 1
ATOM 1501 C CA . ASN B 1 8 ? 1.623 14.383 -11.023 1 52.12 8 ASN B CA 1
ATOM 1502 C C . ASN B 1 8 ? 2.631 14.242 -12.164 1 52.12 8 ASN B C 1
ATOM 1504 O O . ASN B 1 8 ? 2.85 13.141 -12.672 1 52.12 8 ASN B O 1
ATOM 1508 N N . HIS B 1 9 ? 2.592 15.172 -13.117 1 55.84 9 HIS B N 1
ATOM 1509 C CA . HIS B 1 9 ? 3.881 15.164 -13.805 1 55.84 9 HIS B CA 1
ATOM 1510 C C . HIS B 1 9 ? 5.023 15.43 -12.828 1 55.84 9 HIS B C 1
ATOM 1512 O O . HIS B 1 9 ? 5.238 16.578 -12.422 1 55.84 9 HIS B O 1
ATOM 1518 N N . LEU B 1 10 ? 5.363 14.312 -11.992 1 65.06 10 LEU B N 1
ATOM 1519 C CA . LEU B 1 10 ? 6.5 14.547 -11.109 1 65.06 10 LEU B CA 1
ATOM 1520 C C . LEU B 1 10 ? 7.645 15.219 -11.867 1 65.06 10 LEU B C 1
ATOM 1522 O O . LEU B 1 10 ? 8.164 14.656 -12.836 1 65.06 10 LEU B O 1
ATOM 1526 N N . SER B 1 11 ? 7.836 16.578 -11.711 1 77 11 SER B N 1
ATOM 1527 C CA . SER B 1 11 ? 8.891 17.391 -12.312 1 77 11 SER B CA 1
ATOM 1528 C C . SER B 1 11 ? 10.258 16.75 -12.133 1 77 11 SER B C 1
ATOM 1530 O O . SER B 1 11 ? 10.414 15.836 -11.312 1 77 11 SER B O 1
ATOM 1532 N N . PHE B 1 12 ? 11.164 17.016 -12.984 1 82.38 12 PHE B N 1
ATOM 1533 C CA . PHE B 1 12 ? 12.547 16.562 -12.891 1 82.38 12 PHE B CA 1
ATOM 1534 C C . PHE B 1 12 ? 13.133 16.906 -11.523 1 82.38 12 PHE B C 1
ATOM 1536 O O . PHE B 1 12 ? 13.859 16.109 -10.93 1 82.38 12 PHE B O 1
ATOM 1543 N N . GLY B 1 13 ? 12.875 18.062 -11.07 1 84.12 13 GLY B N 1
ATOM 1544 C CA . GLY B 1 13 ? 13.312 18.484 -9.75 1 84.12 13 GLY B CA 1
ATOM 1545 C C . GLY B 1 13 ? 12.812 17.562 -8.641 1 84.12 13 GLY B C 1
ATOM 1546 O O . GLY B 1 13 ? 13.562 17.25 -7.719 1 84.12 13 GLY B O 1
ATOM 1547 N N . ASN B 1 14 ? 11.602 17.156 -8.789 1 86.62 14 ASN B N 1
ATOM 1548 C CA . ASN B 1 14 ? 11.023 16.25 -7.809 1 86.62 14 ASN B CA 1
ATOM 1549 C C . ASN B 1 14 ? 11.742 14.898 -7.816 1 86.62 14 ASN B C 1
ATOM 1551 O O . ASN B 1 14 ? 12.047 14.344 -6.758 1 86.62 14 ASN B O 1
ATOM 1555 N N . LYS B 1 15 ? 12.039 14.453 -8.961 1 85.69 15 LYS B N 1
ATOM 1556 C CA . LYS B 1 15 ? 12.711 13.172 -9.102 1 85.69 15 LYS B CA 1
ATOM 1557 C C . LYS B 1 15 ? 14.109 13.211 -8.492 1 85.69 15 LYS B C 1
ATOM 1559 O O . LYS B 1 15 ? 14.516 12.281 -7.793 1 85.69 15 LYS B O 1
ATOM 1564 N N . VAL B 1 16 ? 14.844 14.273 -8.758 1 90.06 16 VAL B N 1
ATOM 1565 C CA . VAL B 1 16 ? 16.188 14.445 -8.219 1 90.06 16 VAL B CA 1
ATOM 1566 C C . VAL B 1 16 ? 16.109 14.578 -6.695 1 90.06 16 VAL B C 1
ATOM 1568 O O . VAL B 1 16 ? 16.906 13.961 -5.977 1 90.06 16 VAL B O 1
ATOM 1571 N N . GLY B 1 17 ? 15.211 15.406 -6.219 1 92.88 17 GLY B N 1
ATOM 1572 C CA . GLY B 1 17 ? 15.016 15.555 -4.785 1 92.88 17 GLY B CA 1
ATOM 1573 C C . GLY B 1 17 ? 14.734 14.234 -4.086 1 92.88 17 GLY B C 1
ATOM 1574 O O . GLY B 1 17 ? 15.266 13.977 -3.004 1 92.88 17 GLY B O 1
ATOM 1575 N N . ARG B 1 18 ? 13.961 13.445 -4.742 1 92.19 18 ARG B N 1
ATOM 1576 C CA . ARG B 1 18 ? 13.586 12.164 -4.156 1 92.19 18 ARG B CA 1
ATOM 1577 C C . ARG B 1 18 ? 14.781 11.211 -4.121 1 92.19 18 ARG B C 1
ATOM 1579 O O . ARG B 1 18 ? 14.922 10.422 -3.182 1 92.19 18 ARG B O 1
ATOM 1586 N N . LEU B 1 19 ? 15.57 11.281 -5.121 1 90.81 19 LEU B N 1
ATOM 1587 C CA . LEU B 1 19 ? 16.781 10.469 -5.141 1 90.81 19 LEU B CA 1
ATOM 1588 C C . LEU B 1 19 ? 17.719 10.859 -3.998 1 90.81 19 LEU B C 1
ATOM 1590 O O . LEU B 1 19 ? 18.219 9.984 -3.285 1 90.81 19 LEU B O 1
ATOM 1594 N N . LEU B 1 20 ? 17.953 12.125 -3.834 1 95.31 20 LEU B N 1
ATOM 1595 C CA . LEU B 1 20 ? 18.812 12.617 -2.758 1 95.31 20 LEU B CA 1
ATOM 1596 C C . LEU B 1 20 ? 18.234 12.242 -1.396 1 95.31 20 LEU B C 1
ATOM 1598 O O . LEU B 1 20 ? 18.984 11.867 -0.487 1 95.31 20 LEU B O 1
ATOM 1602 N N . TRP B 1 21 ? 16.938 12.305 -1.312 1 97 21 TRP B N 1
ATOM 1603 C CA . TRP B 1 21 ? 16.297 11.938 -0.056 1 97 21 TRP B CA 1
ATOM 1604 C C . TRP B 1 21 ? 16.469 10.445 0.222 1 97 21 TRP B C 1
ATOM 1606 O O . TRP B 1 21 ? 16.75 10.047 1.357 1 97 21 TRP B O 1
ATOM 1616 N N . ALA B 1 22 ? 16.266 9.688 -0.796 1 94.31 22 ALA B N 1
ATOM 1617 C CA . ALA B 1 22 ? 16.406 8.25 -0.627 1 94.31 22 ALA B CA 1
ATOM 1618 C C . ALA B 1 22 ? 17.781 7.906 -0.051 1 94.31 22 ALA B C 1
ATOM 1620 O O . ALA B 1 22 ? 17.891 7.066 0.848 1 94.31 22 ALA B O 1
ATOM 1621 N N . ILE B 1 23 ? 18.797 8.523 -0.501 1 95.25 23 ILE B N 1
ATOM 1622 C CA . ILE B 1 23 ? 20.172 8.312 -0.024 1 95.25 23 ILE B CA 1
ATOM 1623 C C . ILE B 1 23 ? 20.297 8.812 1.414 1 95.25 23 ILE B C 1
ATOM 1625 O O . ILE B 1 23 ? 20.797 8.094 2.283 1 95.25 23 ILE B O 1
ATOM 1629 N N . ALA B 1 24 ? 19.828 10.047 1.662 1 97.56 24 ALA B N 1
ATOM 1630 C CA . ALA B 1 24 ? 19.875 10.625 3 1 97.56 24 ALA B CA 1
ATOM 1631 C C . ALA B 1 24 ? 19.125 9.766 4.008 1 97.56 24 ALA B C 1
ATOM 1633 O O . ALA B 1 24 ? 19.547 9.625 5.156 1 97.56 24 ALA B O 1
ATOM 1634 N N . TYR B 1 25 ? 17.984 9.266 3.57 1 97.19 25 TYR B N 1
ATOM 1635 C CA . TYR B 1 25 ? 17.188 8.406 4.426 1 97.19 25 TYR B CA 1
ATOM 1636 C C . TYR B 1 25 ? 17.984 7.195 4.891 1 97.19 25 TYR B C 1
ATOM 1638 O O . TYR B 1 25 ? 18 6.871 6.082 1 97.19 25 TYR B O 1
ATOM 1646 N N . ILE B 1 26 ? 18.625 6.512 3.98 1 95.5 26 ILE B N 1
ATOM 1647 C CA . ILE B 1 26 ? 19.344 5.27 4.258 1 95.5 26 ILE B CA 1
ATOM 1648 C C . ILE B 1 26 ? 20.562 5.562 5.121 1 95.5 26 ILE B C 1
ATOM 1650 O O . ILE B 1 26 ? 20.875 4.812 6.055 1 95.5 26 ILE B O 1
ATOM 1654 N N . VAL B 1 27 ? 21.234 6.672 4.906 1 96.94 27 VAL B N 1
ATOM 1655 C CA . VAL B 1 27 ? 22.547 6.914 5.496 1 96.94 27 VAL B CA 1
ATOM 1656 C C . VAL B 1 27 ? 22.406 7.805 6.727 1 96.94 27 VAL B C 1
ATOM 1658 O O . VAL B 1 27 ? 23.094 7.59 7.734 1 96.94 27 VAL B O 1
ATOM 1661 N N . LEU B 1 28 ? 21.531 8.766 6.699 1 97.44 28 LEU B N 1
ATOM 1662 C CA . LEU B 1 28 ? 21.547 9.828 7.703 1 97.44 28 LEU B CA 1
ATOM 1663 C C . LEU B 1 28 ? 20.328 9.742 8.609 1 97.44 28 LEU B C 1
ATOM 1665 O O . LEU B 1 28 ? 20.312 10.312 9.703 1 97.44 28 LEU B O 1
ATOM 1669 N N . PHE B 1 29 ? 19.297 9.055 8.172 1 97.44 29 PHE B N 1
ATOM 1670 C CA . PHE B 1 29 ? 18.047 9.117 8.922 1 97.44 29 PHE B CA 1
ATOM 1671 C C . PHE B 1 29 ? 17.75 7.789 9.609 1 97.44 29 PHE B C 1
ATOM 1673 O O . PHE B 1 29 ? 17.75 7.711 10.836 1 97.44 29 PHE B O 1
ATOM 1680 N N . ARG B 1 30 ? 17.656 6.742 8.875 1 96.19 30 ARG B N 1
ATOM 1681 C CA . ARG B 1 30 ? 17.188 5.438 9.328 1 96.19 30 ARG B CA 1
ATOM 1682 C C . ARG B 1 30 ? 18.109 4.879 10.422 1 96.19 30 ARG B C 1
ATOM 1684 O O . ARG B 1 30 ? 17.625 4.301 11.398 1 96.19 30 ARG B O 1
ATOM 1691 N N . PRO B 1 31 ? 19.406 4.988 10.367 1 95.25 31 PRO B N 1
ATOM 1692 C CA . PRO B 1 31 ? 20.281 4.375 11.375 1 95.25 31 PRO B CA 1
ATOM 1693 C C . PRO B 1 31 ? 20.203 5.082 12.727 1 95.25 31 PRO B C 1
ATOM 1695 O O . PRO B 1 31 ? 20.672 4.543 13.734 1 95.25 31 PRO B O 1
ATOM 1698 N N . PHE B 1 32 ? 19.625 6.172 12.805 1 92.94 32 PHE B N 1
ATOM 1699 C CA . PHE B 1 32 ? 19.625 6.965 14.023 1 92.94 32 PHE B CA 1
ATOM 1700 C C . PHE B 1 32 ? 18.266 6.887 14.719 1 92.94 32 PHE B C 1
ATOM 1702 O O . PHE B 1 32 ? 17.594 7.906 14.883 1 92.94 32 PHE B O 1
ATOM 1709 N N . GLY B 1 33 ? 17.938 5.695 15.172 1 89.38 33 GLY B N 1
ATOM 1710 C CA . GLY B 1 33 ? 16.578 5.363 15.586 1 89.38 33 GLY B CA 1
ATOM 1711 C C . GLY B 1 33 ? 16.328 5.602 17.062 1 89.38 33 GLY B C 1
ATOM 1712 O O . GLY B 1 33 ? 15.18 5.574 17.516 1 89.38 33 GLY B O 1
ATOM 1713 N N . THR B 1 34 ? 17.25 5.969 17.891 1 88.94 34 THR B N 1
ATOM 1714 C CA . THR B 1 34 ? 17.031 6.121 19.328 1 88.94 34 THR B CA 1
ATOM 1715 C C . THR B 1 34 ? 16.422 7.488 19.641 1 88.94 34 THR B C 1
ATOM 1717 O O . THR B 1 34 ? 16.453 8.391 18.797 1 88.94 34 THR B O 1
ATOM 1720 N N . ARG B 1 35 ? 15.812 7.598 20.734 1 86.38 35 ARG B N 1
ATOM 1721 C CA . ARG B 1 35 ? 15.102 8.797 21.172 1 86.38 35 ARG B CA 1
ATOM 1722 C C . ARG B 1 35 ? 16.047 9.992 21.25 1 86.38 35 ARG B C 1
ATOM 1724 O O . ARG B 1 35 ? 15.641 11.133 21.062 1 86.38 35 ARG B O 1
ATOM 1731 N N . VAL B 1 36 ? 17.266 9.781 21.484 1 89.31 36 VAL B N 1
ATOM 1732 C CA . VAL B 1 36 ? 18.234 10.852 21.688 1 89.31 36 VAL B CA 1
ATOM 1733 C C . VAL B 1 36 ? 18.5 11.57 20.359 1 89.31 36 VAL B C 1
ATOM 1735 O O . VAL B 1 36 ? 18.953 12.719 20.344 1 89.31 36 VAL B O 1
ATOM 1738 N N . PHE B 1 37 ? 18.109 10.906 19.266 1 93.81 37 PHE B N 1
ATOM 1739 C CA . PHE B 1 37 ? 18.406 11.469 17.953 1 93.81 37 PHE B CA 1
ATOM 1740 C C . PHE B 1 37 ? 17.188 12.148 17.359 1 93.81 37 PHE B C 1
ATOM 1742 O O . PHE B 1 37 ? 17.125 12.391 16.156 1 93.81 37 PHE B O 1
ATOM 1749 N N . ARG B 1 38 ? 16.203 12.406 18.109 1 95.38 38 ARG B N 1
ATOM 1750 C CA . ARG B 1 38 ? 14.969 13.016 17.625 1 95.38 38 ARG B CA 1
ATOM 1751 C C . ARG B 1 38 ? 15.25 14.352 16.953 1 95.38 38 ARG B C 1
ATOM 1753 O O . ARG B 1 38 ? 14.789 14.602 15.836 1 95.38 38 ARG B O 1
ATOM 1760 N N . LEU B 1 39 ? 16 15.219 17.625 1 96.19 39 LEU B N 1
ATOM 1761 C CA . LEU B 1 39 ? 16.297 16.547 17.094 1 96.19 39 LEU B CA 1
ATOM 1762 C C . LEU B 1 39 ? 17.094 16.453 15.805 1 96.19 39 LEU B C 1
ATOM 1764 O O . LEU B 1 39 ? 16.875 17.234 14.883 1 96.19 39 LEU B O 1
ATOM 1768 N N . TYR B 1 40 ? 18.062 15.539 15.859 1 97.62 40 TYR B N 1
ATOM 1769 C CA . TYR B 1 40 ? 18.875 15.297 14.664 1 97.62 40 TYR B CA 1
ATOM 1770 C C . TYR B 1 40 ? 17.984 14.891 13.484 1 97.62 40 TYR B C 1
ATOM 1772 O O . TYR B 1 40 ? 18.125 15.43 12.391 1 97.62 40 TYR B O 1
ATOM 1780 N N . ARG B 1 41 ? 17.062 13.953 13.711 1 98.12 41 ARG B N 1
ATOM 1781 C CA . ARG B 1 41 ? 16.156 13.492 12.656 1 98.12 41 ARG B CA 1
ATOM 1782 C C . ARG B 1 41 ? 15.289 14.641 12.141 1 98.12 41 ARG B C 1
ATOM 1784 O O . ARG B 1 41 ? 15.078 14.773 10.938 1 98.12 41 ARG B O 1
ATOM 1791 N N . ASN B 1 42 ? 14.805 15.469 13.062 1 98.12 42 ASN B N 1
ATOM 1792 C CA . ASN B 1 42 ? 14.016 16.625 12.664 1 98.12 42 ASN B CA 1
ATOM 1793 C C . ASN B 1 42 ? 14.828 17.578 11.797 1 98.12 42 ASN B C 1
ATOM 1795 O O . ASN B 1 42 ? 14.297 18.156 10.844 1 98.12 42 ASN B O 1
ATOM 1799 N N . MET B 1 43 ? 16.078 17.781 12.195 1 98.12 43 MET B N 1
ATOM 1800 C CA . MET B 1 43 ? 16.953 18.656 11.43 1 98.12 43 MET B CA 1
ATOM 1801 C C . MET B 1 43 ? 17.109 18.156 10 1 98.12 43 MET B C 1
ATOM 1803 O O . MET B 1 43 ? 17.031 18.938 9.047 1 98.12 43 MET B O 1
ATOM 1807 N N . ILE B 1 44 ? 17.359 16.859 9.859 1 98.44 44 ILE B N 1
ATOM 1808 C CA . ILE B 1 44 ? 17.516 16.281 8.539 1 98.44 44 ILE B CA 1
ATOM 1809 C C . ILE B 1 44 ? 16.25 16.484 7.715 1 98.44 44 ILE B C 1
ATOM 1811 O O . ILE B 1 44 ? 16.328 16.891 6.551 1 98.44 44 ILE B O 1
ATOM 1815 N N . LEU B 1 45 ? 15.094 16.25 8.281 1 98.69 45 LEU B N 1
ATOM 1816 C CA . LEU B 1 45 ? 13.82 16.406 7.582 1 98.69 45 LEU B CA 1
ATOM 1817 C C . LEU B 1 45 ? 13.594 17.859 7.18 1 98.69 45 LEU B C 1
ATOM 1819 O O . LEU B 1 45 ? 13.125 18.141 6.074 1 98.69 45 LEU B O 1
ATOM 1823 N N . ARG B 1 46 ? 13.938 18.766 8.031 1 98.69 46 ARG B N 1
ATOM 1824 C CA . ARG B 1 46 ? 13.789 20.188 7.711 1 98.69 46 ARG B CA 1
ATOM 1825 C C . ARG B 1 46 ? 14.703 20.578 6.559 1 98.69 46 ARG B C 1
ATOM 1827 O O . ARG B 1 46 ? 14.336 21.406 5.719 1 98.69 46 ARG B O 1
ATOM 1834 N N . LEU B 1 47 ? 15.938 20.031 6.578 1 98.38 47 LEU B N 1
ATOM 1835 C CA . LEU B 1 47 ? 16.875 20.312 5.5 1 98.38 47 LEU B CA 1
ATOM 1836 C C . LEU B 1 47 ? 16.297 19.891 4.152 1 98.38 47 LEU B C 1
ATOM 1838 O O . LEU B 1 47 ? 16.594 20.516 3.127 1 98.38 47 LEU B O 1
ATOM 1842 N N . PHE B 1 48 ? 15.422 18.938 4.223 1 98.25 48 PHE B N 1
ATOM 1843 C CA . PHE B 1 48 ? 14.836 18.453 2.979 1 98.25 48 PHE B CA 1
ATOM 1844 C C . PHE B 1 48 ? 13.461 19.062 2.75 1 98.25 48 PHE B C 1
ATOM 1846 O O . PHE B 1 48 ? 12.695 18.594 1.907 1 98.25 48 PHE B O 1
ATOM 1853 N N . GLY B 1 49 ? 13.055 19.984 3.588 1 98.25 49 GLY B N 1
ATOM 1854 C CA . GLY B 1 49 ? 11.906 20.812 3.236 1 98.25 49 GLY B CA 1
ATOM 1855 C C . GLY B 1 49 ? 10.711 20.578 4.141 1 98.25 49 GLY B C 1
ATOM 1856 O O . GLY B 1 49 ? 9.68 21.25 4 1 98.25 49 GLY B O 1
ATOM 1857 N N . ALA B 1 50 ? 10.805 19.688 5.055 1 98.75 50 ALA B N 1
ATOM 1858 C CA . ALA B 1 50 ? 9.703 19.469 5.988 1 98.75 50 ALA B CA 1
ATOM 1859 C C . ALA B 1 50 ? 9.555 20.656 6.941 1 98.75 50 ALA B C 1
ATOM 1861 O O . ALA B 1 50 ? 10.539 21.312 7.27 1 98.75 50 ALA B O 1
ATOM 1862 N N . LYS B 1 51 ? 8.312 20.922 7.336 1 98.88 51 LYS B N 1
ATOM 1863 C CA . LYS B 1 51 ? 8.023 21.922 8.367 1 98.88 51 LYS B CA 1
ATOM 1864 C C . LYS B 1 51 ? 7.641 21.25 9.688 1 98.88 51 LYS B C 1
ATOM 1866 O O . LYS B 1 51 ? 6.484 20.859 9.875 1 98.88 51 LYS B O 1
ATOM 1871 N N . LEU B 1 52 ? 8.594 21.234 10.586 1 98.81 52 LEU B N 1
ATOM 1872 C CA . LEU B 1 52 ? 8.398 20.516 11.836 1 98.81 52 LEU B CA 1
ATOM 1873 C C . LEU B 1 52 ? 8.586 21.438 13.031 1 98.81 52 LEU B C 1
ATOM 1875 O O . LEU B 1 52 ? 9.578 22.156 13.102 1 98.81 52 LEU B O 1
ATOM 1879 N N . HIS B 1 53 ? 7.598 21.391 13.852 1 98.56 53 HIS B N 1
ATOM 1880 C CA . HIS B 1 53 ? 7.82 21.984 15.164 1 98.56 53 HIS B CA 1
ATOM 1881 C C . HIS B 1 53 ? 8.953 21.281 15.906 1 98.56 53 HIS B C 1
ATOM 1883 O O . HIS B 1 53 ? 9.195 20.094 15.688 1 98.56 53 HIS B O 1
ATOM 1889 N N . LYS B 1 54 ? 9.586 21.938 16.797 1 96.56 54 LYS B N 1
ATOM 1890 C CA . LYS B 1 54 ? 10.75 21.406 17.516 1 96.56 54 LYS B CA 1
ATOM 1891 C C . LYS B 1 54 ? 10.367 20.188 18.344 1 96.56 54 LYS B C 1
ATOM 1893 O O . LYS B 1 54 ? 11.203 19.312 18.594 1 96.56 54 LYS B O 1
ATOM 1898 N N . THR B 1 55 ? 9.141 20.094 18.719 1 97.88 55 THR B N 1
ATOM 1899 C CA . THR B 1 55 ? 8.734 19 19.594 1 97.88 55 THR B CA 1
ATOM 1900 C C . THR B 1 55 ? 8.094 17.875 18.781 1 97.88 55 THR B C 1
ATOM 1902 O O . THR B 1 55 ? 7.645 16.875 19.359 1 97.88 55 THR B O 1
ATOM 1905 N N . ALA B 1 56 ? 7.945 18 17.516 1 98.44 56 ALA B N 1
ATOM 1906 C CA . ALA B 1 56 ? 7.445 16.922 16.672 1 98.44 56 ALA B CA 1
ATOM 1907 C C . ALA B 1 56 ? 8.375 15.711 16.734 1 98.44 56 ALA B C 1
ATOM 1909 O O . ALA B 1 56 ? 9.594 15.867 16.859 1 98.44 56 ALA B O 1
ATOM 1910 N N . ASN B 1 57 ? 7.77 14.547 16.641 1 98.38 57 ASN B N 1
ATOM 1911 C CA . ASN B 1 57 ? 8.562 13.32 16.719 1 98.38 57 ASN B CA 1
ATOM 1912 C C . ASN B 1 57 ? 8.281 12.391 15.539 1 98.38 57 ASN B C 1
ATOM 1914 O O . ASN B 1 57 ? 7.141 11.969 15.328 1 98.38 57 ASN B O 1
ATOM 1918 N N . VAL B 1 58 ? 9.328 12.039 14.797 1 98.5 58 VAL B N 1
ATOM 1919 C CA . VAL B 1 58 ? 9.266 11.086 13.695 1 98.5 58 VAL B CA 1
ATOM 1920 C C . VAL B 1 58 ? 10.25 9.945 13.93 1 98.5 58 VAL B C 1
ATOM 1922 O O . VAL B 1 58 ? 11.461 10.164 14 1 98.5 58 VAL B O 1
ATOM 1925 N N . HIS B 1 59 ? 9.688 8.781 14.039 1 98.25 59 HIS B N 1
ATOM 1926 C CA . HIS B 1 59 ? 10.555 7.637 14.281 1 98.25 59 HIS B CA 1
ATOM 1927 C C . HIS B 1 59 ? 11.375 7.297 13.039 1 98.25 59 HIS B C 1
ATOM 1929 O O . HIS B 1 59 ? 10.938 7.535 11.914 1 98.25 59 HIS B O 1
ATOM 1935 N N . ALA B 1 60 ? 12.469 6.637 13.219 1 97.94 60 ALA B N 1
ATOM 1936 C CA . ALA B 1 60 ? 13.484 6.461 12.188 1 97.94 60 ALA B CA 1
ATOM 1937 C C . ALA B 1 60 ? 13.016 5.48 11.117 1 97.94 60 ALA B C 1
ATOM 1939 O O . ALA B 1 60 ? 13.469 5.535 9.969 1 97.94 60 ALA B O 1
ATOM 1940 N N . SER B 1 61 ? 12.141 4.621 11.445 1 97.69 61 SER B N 1
ATOM 1941 C CA . SER B 1 61 ? 11.742 3.59 10.492 1 97.69 61 SER B CA 1
ATOM 1942 C C . SER B 1 61 ? 10.594 4.066 9.609 1 97.69 61 SER B C 1
ATOM 1944 O O . SER B 1 61 ? 10.117 3.332 8.742 1 97.69 61 SER B O 1
ATOM 1946 N N . VAL B 1 62 ? 10.102 5.301 9.859 1 98.38 62 VAL B N 1
ATOM 1947 C CA . VAL B 1 62 ? 9.047 5.867 9.023 1 98.38 62 VAL B CA 1
ATOM 1948 C C . VAL B 1 62 ? 9.57 6.066 7.602 1 98.38 62 VAL B C 1
ATOM 1950 O O . VAL B 1 62 ? 10.656 6.609 7.402 1 98.38 62 VAL B O 1
ATOM 1953 N N . ARG B 1 63 ? 8.812 5.586 6.656 1 97.75 63 ARG B N 1
ATOM 1954 C CA . ARG B 1 63 ? 9.117 5.867 5.258 1 97.75 63 ARG B CA 1
ATOM 1955 C C . ARG B 1 63 ? 8.398 7.125 4.785 1 97.75 63 ARG B C 1
ATOM 1957 O O . ARG B 1 63 ? 7.164 7.188 4.797 1 97.75 63 ARG B O 1
ATOM 1964 N N . ILE B 1 64 ? 9.164 8.07 4.355 1 98.25 64 ILE B N 1
ATOM 1965 C CA . ILE B 1 64 ? 8.641 9.344 3.883 1 98.25 64 ILE B CA 1
ATOM 1966 C C . ILE B 1 64 ? 8.961 9.523 2.4 1 98.25 64 ILE B C 1
ATOM 1968 O O . ILE B 1 64 ? 10.125 9.586 2.016 1 98.25 64 ILE B O 1
ATOM 1972 N N . TRP B 1 65 ? 7.938 9.617 1.61 1 96.69 65 TRP B N 1
ATOM 1973 C CA . TRP B 1 65 ? 8.133 9.734 0.169 1 96.69 65 TRP B CA 1
ATOM 1974 C C . TRP B 1 65 ? 8.812 11.055 -0.184 1 96.69 65 TRP B C 1
ATOM 1976 O O . TRP B 1 65 ? 9.781 11.078 -0.946 1 96.69 65 TRP B O 1
ATOM 1986 N N . ALA B 1 66 ? 8.305 12.141 0.397 1 97.06 66 ALA B N 1
ATOM 1987 C CA . ALA B 1 66 ? 8.852 13.469 0.137 1 97.06 66 ALA B CA 1
ATOM 1988 C C . ALA B 1 66 ? 8.75 14.352 1.377 1 97.06 66 ALA B C 1
ATOM 1990 O O . ALA B 1 66 ? 7.672 14.859 1.702 1 97.06 66 ALA B O 1
ATOM 1991 N N . PRO B 1 67 ? 9.914 14.633 1.992 1 98.31 67 PRO B N 1
ATOM 1992 C CA . PRO B 1 67 ? 9.867 15.438 3.217 1 98.31 67 PRO B CA 1
ATOM 1993 C C . PRO B 1 67 ? 9.273 16.828 2.99 1 98.31 67 PRO B C 1
ATOM 1995 O O . PRO B 1 67 ? 8.648 17.391 3.889 1 98.31 67 PRO B O 1
ATOM 1998 N N . TRP B 1 68 ? 9.422 17.375 1.833 1 97.88 68 TRP B N 1
ATOM 1999 C CA . TRP B 1 68 ? 8.93 18.734 1.572 1 97.88 68 TRP B CA 1
ATOM 2000 C C . TRP B 1 68 ? 7.406 18.75 1.5 1 97.88 68 TRP B C 1
ATOM 2002 O O . TRP B 1 68 ? 6.797 19.812 1.364 1 97.88 68 TRP B O 1
ATOM 2012 N N . PHE B 1 69 ? 6.766 17.641 1.666 1 98.12 69 PHE B N 1
ATOM 2013 C CA . PHE B 1 69 ? 5.312 17.547 1.734 1 98.12 69 PHE B CA 1
ATOM 2014 C C . PHE B 1 69 ? 4.859 17.156 3.133 1 98.12 69 PHE B C 1
ATOM 2016 O O . PHE B 1 69 ? 3.777 16.578 3.303 1 98.12 69 PHE B O 1
ATOM 2023 N N . LEU B 1 70 ? 5.598 17.438 4.176 1 98.75 70 LEU B N 1
ATOM 2024 C CA . LEU B 1 70 ? 5.262 17.062 5.543 1 98.75 70 LEU B CA 1
ATOM 2025 C C . LEU B 1 70 ? 5.289 18.266 6.473 1 98.75 70 LEU B C 1
ATOM 2027 O O . LEU B 1 70 ? 6.285 18.984 6.527 1 98.75 70 LEU B O 1
ATOM 2031 N N . THR B 1 71 ? 4.207 18.531 7.121 1 98.94 71 THR B N 1
ATOM 2032 C CA . THR B 1 71 ? 4.113 19.531 8.172 1 98.94 71 THR B CA 1
ATOM 2033 C C . THR B 1 71 ? 3.641 18.906 9.477 1 98.94 71 THR B C 1
ATOM 2035 O O . THR B 1 71 ? 2.623 18.219 9.516 1 98.94 71 THR B O 1
ATOM 2038 N N . MET B 1 72 ? 4.391 19.125 10.531 1 98.94 72 MET B N 1
ATOM 2039 C CA . MET B 1 72 ? 4.016 18.641 11.852 1 98.94 72 MET B CA 1
ATOM 2040 C C . MET B 1 72 ? 4.086 19.75 12.883 1 98.94 72 MET B C 1
ATOM 2042 O O . MET B 1 72 ? 5.125 20.391 13.039 1 98.94 72 MET B O 1
ATOM 2046 N N . LYS B 1 73 ? 2.98 19.953 13.531 1 98.88 73 LYS B N 1
ATOM 2047 C CA . LYS B 1 73 ? 2.893 20.984 14.57 1 98.88 73 LYS B CA 1
ATOM 2048 C C . LYS B 1 73 ? 3.369 20.438 15.914 1 98.88 73 LYS B C 1
ATOM 2050 O O . LYS B 1 73 ? 3.967 19.359 15.977 1 98.88 73 LYS B O 1
ATOM 2055 N N . GLU B 1 74 ? 3.189 21.219 16.953 1 98.81 74 GLU B N 1
ATOM 2056 C CA . GLU B 1 74 ? 3.66 20.922 18.297 1 98.81 74 GLU B CA 1
ATOM 2057 C C . GLU B 1 74 ? 3.148 19.562 18.781 1 98.81 74 GLU B C 1
ATOM 2059 O O . GLU B 1 74 ? 1.951 19.281 18.688 1 98.81 74 GLU B O 1
ATOM 2064 N N . GLY B 1 75 ? 4.098 18.734 19.203 1 98.69 75 GLY B N 1
ATOM 2065 C CA . GLY B 1 75 ? 3.752 17.5 19.891 1 98.69 75 GLY B CA 1
ATOM 2066 C C . GLY B 1 75 ? 3.236 16.422 18.938 1 98.69 75 GLY B C 1
ATOM 2067 O O . GLY B 1 75 ? 2.871 15.336 19.375 1 98.69 75 GLY B O 1
ATOM 2068 N N . ALA B 1 76 ? 3.148 16.672 17.688 1 98.88 76 ALA B N 1
ATOM 2069 C CA . ALA B 1 76 ? 2.715 15.672 16.719 1 98.88 76 ALA B CA 1
ATOM 2070 C C . ALA B 1 76 ? 3.717 14.523 16.625 1 98.88 76 ALA B C 1
ATOM 2072 O O . ALA B 1 76 ? 4.922 14.727 16.781 1 98.88 76 ALA B O 1
ATOM 2073 N N . CYS B 1 77 ? 3.139 13.32 16.297 1 98.81 77 CYS B N 1
ATOM 2074 C CA . CYS B 1 77 ? 4 12.141 16.359 1 98.81 77 CYS B CA 1
ATOM 2075 C C . CYS B 1 77 ? 3.674 11.156 15.25 1 98.81 77 CYS B C 1
ATOM 2077 O O . CYS B 1 77 ? 2.504 10.914 14.953 1 98.81 77 CYS B O 1
ATOM 2079 N N . ILE B 1 78 ? 4.695 10.594 14.625 1 98.81 78 ILE B N 1
ATOM 2080 C CA . ILE B 1 78 ? 4.594 9.492 13.672 1 98.81 78 ILE B CA 1
ATOM 2081 C C . ILE B 1 78 ? 5.434 8.312 14.156 1 98.81 78 ILE B C 1
ATOM 2083 O O . ILE B 1 78 ? 6.66 8.406 14.227 1 98.81 78 ILE B O 1
ATOM 2087 N N . ASP B 1 79 ? 4.789 7.195 14.367 1 98.25 79 ASP B N 1
ATOM 2088 C CA . ASP B 1 79 ? 5.418 6.051 15.023 1 98.25 79 ASP B CA 1
ATOM 2089 C C . ASP B 1 79 ? 6.09 5.133 14.008 1 98.25 79 ASP B C 1
ATOM 2091 O O . ASP B 1 79 ? 6.168 5.461 12.82 1 98.25 79 ASP B O 1
ATOM 2095 N N . ASP B 1 80 ? 6.641 4.043 14.438 1 97.94 80 ASP B N 1
ATOM 2096 C CA . ASP B 1 80 ? 7.535 3.172 13.68 1 97.94 80 ASP B CA 1
ATOM 2097 C C . ASP B 1 80 ? 6.824 2.564 12.469 1 97.94 80 ASP B C 1
ATOM 2099 O O . ASP B 1 80 ? 5.66 2.162 12.57 1 97.94 80 ASP B O 1
ATOM 2103 N N . ARG B 1 81 ? 7.469 2.557 11.328 1 97.75 81 ARG B N 1
ATOM 2104 C CA . ARG B 1 81 ? 7.117 1.794 10.133 1 97.75 81 ARG B CA 1
ATOM 2105 C C . ARG B 1 81 ? 5.832 2.326 9.5 1 97.75 81 ARG B C 1
ATOM 2107 O O . ARG B 1 81 ? 5.117 1.588 8.82 1 97.75 81 ARG B O 1
ATOM 2114 N N . VAL B 1 82 ? 5.516 3.512 9.875 1 98.62 82 VAL B N 1
ATOM 2115 C CA . VAL B 1 82 ? 4.484 4.199 9.109 1 98.62 82 VAL B CA 1
ATOM 2116 C C . VAL B 1 82 ? 4.984 4.453 7.688 1 98.62 82 VAL B C 1
ATOM 2118 O O . VAL B 1 82 ? 6.156 4.785 7.484 1 98.62 82 VAL B O 1
ATOM 2121 N N . ASN B 1 83 ? 4.168 4.207 6.699 1 98.56 83 ASN B N 1
ATOM 2122 C CA . ASN B 1 83 ? 4.445 4.566 5.312 1 98.56 83 ASN B CA 1
ATOM 2123 C C . ASN B 1 83 ? 3.719 5.844 4.906 1 98.56 83 ASN B C 1
ATOM 2125 O O . ASN B 1 83 ? 2.504 5.828 4.691 1 98.56 83 ASN B O 1
ATOM 2129 N N . LEU B 1 84 ? 4.43 6.926 4.836 1 98.25 84 LEU B N 1
ATOM 2130 C CA . LEU B 1 84 ? 3.916 8.195 4.332 1 98.25 84 LEU B CA 1
ATOM 2131 C C . LEU B 1 84 ? 4.188 8.344 2.84 1 98.25 84 LEU B C 1
ATOM 2133 O O . LEU B 1 84 ? 5.207 8.914 2.443 1 98.25 84 LEU B O 1
ATOM 2137 N N . TYR B 1 85 ? 3.283 7.855 2.105 1 97.38 85 TYR B N 1
ATOM 2138 C CA . TYR B 1 85 ? 3.416 8.023 0.662 1 97.38 85 TYR B CA 1
ATOM 2139 C C . TYR B 1 85 ? 2.893 9.383 0.221 1 97.38 85 TYR B C 1
ATOM 2141 O O . TYR B 1 85 ? 1.959 9.469 -0.581 1 97.38 85 TYR B O 1
ATOM 2149 N N . ASN B 1 86 ? 3.564 10.406 0.768 1 97.06 86 ASN B N 1
ATOM 2150 C CA . ASN B 1 86 ? 3.045 11.773 0.68 1 97.06 86 ASN B CA 1
ATOM 2151 C C . ASN B 1 86 ? 3.475 12.453 -0.618 1 97.06 86 ASN B C 1
ATOM 2153 O O . ASN B 1 86 ? 4.305 13.359 -0.602 1 97.06 86 ASN B O 1
ATOM 2157 N N . VAL B 1 87 ? 2.688 12.078 -1.703 1 95.75 87 VAL B N 1
ATOM 2158 C CA . VAL B 1 87 ? 2.891 12.719 -2.998 1 95.75 87 VAL B CA 1
ATOM 2159 C C . VAL B 1 87 ? 2.217 14.086 -3.01 1 95.75 87 VAL B C 1
ATOM 2161 O O . VAL B 1 87 ? 2.271 14.805 -4.012 1 95.75 87 VAL B O 1
ATOM 2164 N N . ASN B 1 88 ? 1.548 14.406 -1.979 1 96.75 88 ASN B N 1
ATOM 2165 C CA . ASN B 1 88 ? 0.93 15.68 -1.642 1 96.75 88 ASN B CA 1
ATOM 2166 C C . ASN B 1 88 ? 1.054 15.984 -0.151 1 96.75 88 ASN B C 1
ATOM 2168 O O . ASN B 1 88 ? 1.507 15.141 0.625 1 96.75 88 ASN B O 1
ATOM 2172 N N . MET B 1 89 ? 0.669 17.156 0.228 1 98.31 89 MET B N 1
ATOM 2173 C CA . MET B 1 89 ? 0.877 17.656 1.587 1 98.31 89 MET B CA 1
ATOM 2174 C C . MET B 1 89 ? 0.158 16.766 2.6 1 98.31 89 MET B C 1
ATOM 2176 O O . MET B 1 89 ? -1.001 16.406 2.398 1 98.31 89 MET B O 1
ATOM 2180 N N . VAL B 1 90 ? 0.852 16.406 3.627 1 98.81 90 VAL B N 1
ATOM 2181 C CA . VAL B 1 90 ? 0.292 15.773 4.82 1 98.81 90 VAL B CA 1
ATOM 2182 C C . VAL B 1 90 ? 0.591 16.641 6.047 1 98.81 90 VAL B C 1
ATOM 2184 O O . VAL B 1 90 ? 1.751 16.953 6.324 1 98.81 90 VAL B O 1
ATOM 2187 N N . THR B 1 91 ? -0.429 17.016 6.75 1 98.94 91 THR B N 1
ATOM 2188 C CA . THR B 1 91 ? -0.286 17.906 7.91 1 98.94 91 THR B CA 1
ATOM 2189 C C . THR B 1 91 ? -0.775 17.203 9.18 1 98.94 91 THR B C 1
ATOM 2191 O O . THR B 1 91 ? -1.887 16.672 9.211 1 98.94 91 THR B O 1
ATOM 2194 N N . LEU B 1 92 ? 0.044 17.156 10.148 1 98.94 92 LEU B N 1
ATOM 2195 C CA . LEU B 1 92 ? -0.353 16.766 11.5 1 98.94 92 LEU B CA 1
ATOM 2196 C C . LEU B 1 92 ? -0.45 17.984 12.414 1 98.94 92 LEU B C 1
ATOM 2198 O O . LEU B 1 92 ? 0.551 18.656 12.672 1 98.94 92 LEU B O 1
ATOM 2202 N N . GLU B 1 93 ? -1.644 18.25 12.859 1 98.94 93 GLU B N 1
ATOM 2203 C CA . GLU B 1 93 ? -1.863 19.344 13.797 1 98.94 93 GLU B CA 1
ATOM 2204 C C . GLU B 1 93 ? -1.339 19 15.188 1 98.94 93 GLU B C 1
ATOM 2206 O O . GLU B 1 93 ? -0.734 17.938 15.383 1 98.94 93 GLU B O 1
ATOM 2211 N N . GLU B 1 94 ? -1.543 19.922 16.109 1 98.88 94 GLU B N 1
ATOM 2212 C CA . GLU B 1 94 ? -0.966 19.797 17.453 1 98.88 94 GLU B CA 1
ATOM 2213 C C . GLU B 1 94 ? -1.383 18.484 18.109 1 98.88 94 GLU B C 1
ATOM 2215 O O . GLU B 1 94 ? -2.568 18.156 18.141 1 98.88 94 GLU B O 1
ATOM 2220 N N . TYR B 1 95 ? -0.372 17.656 18.516 1 98.81 95 TYR B N 1
ATOM 2221 C CA . TYR B 1 95 ? -0.515 16.453 19.328 1 98.81 95 TYR B CA 1
ATOM 2222 C C . TYR B 1 95 ? -1.251 15.359 18.562 1 98.81 95 TYR B C 1
ATOM 2224 O O . TYR B 1 95 ? -1.777 14.422 19.156 1 98.81 95 TYR B O 1
ATOM 2232 N N . ALA B 1 96 ? -1.377 15.539 17.281 1 98.94 96 ALA B N 1
ATOM 2233 C CA . ALA B 1 96 ? -1.857 14.453 16.438 1 98.94 96 ALA B CA 1
ATOM 2234 C C . ALA B 1 96 ? -0.865 13.297 16.406 1 98.94 96 ALA B C 1
ATOM 2236 O O . ALA B 1 96 ? 0.35 13.508 16.422 1 98.94 96 ALA B O 1
ATOM 2237 N N . THR B 1 97 ? -1.431 12.055 16.312 1 98.94 97 THR B N 1
ATOM 2238 C CA . THR B 1 97 ? -0.562 10.883 16.359 1 98.94 97 THR B CA 1
ATOM 2239 C C . THR B 1 97 ? -0.953 9.883 15.273 1 98.94 97 THR B C 1
ATOM 2241 O O . THR B 1 97 ? -2.139 9.609 15.07 1 98.94 97 THR B O 1
ATOM 2244 N N . ILE B 1 98 ? 0.013 9.414 14.57 1 98.94 98 ILE B N 1
ATOM 2245 C CA . ILE B 1 98 ? -0.137 8.273 13.664 1 98.94 98 ILE B CA 1
ATOM 2246 C C . ILE B 1 98 ? 0.64 7.078 14.211 1 98.94 98 ILE B C 1
ATOM 2248 O O . ILE B 1 98 ? 1.864 7.137 14.352 1 98.94 98 ILE B O 1
ATOM 2252 N N . SER B 1 99 ? -0.054 5.988 14.438 1 98.75 99 SER B N 1
ATOM 2253 C CA . SER B 1 99 ? 0.547 4.82 15.07 1 98.75 99 SER B CA 1
ATOM 2254 C C . SER B 1 99 ? 1.191 3.902 14.039 1 98.75 99 SER B C 1
ATOM 2256 O O . SER B 1 99 ? 1.065 4.129 12.836 1 98.75 99 SER B O 1
ATOM 2258 N N . GLN B 1 100 ? 1.796 2.883 14.508 1 98.5 100 GLN B N 1
ATOM 2259 C CA . GLN B 1 100 ? 2.734 2.035 13.781 1 98.5 100 GLN B CA 1
ATOM 2260 C C . GLN B 1 100 ? 2.068 1.396 12.57 1 98.5 100 GLN B C 1
ATOM 2262 O O . GLN B 1 100 ? 0.899 1.01 12.625 1 98.5 100 GLN B O 1
ATOM 2267 N N . GLU B 1 101 ? 2.826 1.315 11.438 1 98.19 101 GLU B N 1
ATOM 2268 C CA . GLU B 1 101 ? 2.512 0.522 10.25 1 98.19 101 GLU B CA 1
ATOM 2269 C C . GLU B 1 101 ? 1.288 1.074 9.523 1 98.19 101 GLU B C 1
ATOM 2271 O O . GLU B 1 101 ? 0.707 0.399 8.672 1 98.19 101 GLU B O 1
ATOM 2276 N N . SER B 1 102 ? 0.819 2.254 9.922 1 98.69 102 SER B N 1
ATOM 2277 C CA . SER B 1 102 ? -0.25 2.902 9.172 1 98.69 102 SER B CA 1
ATOM 2278 C C . SER B 1 102 ? 0.237 3.359 7.801 1 98.69 102 SER B C 1
ATOM 2280 O O . SER B 1 102 ? 1.443 3.469 7.57 1 98.69 102 SER B O 1
ATOM 2282 N N . PHE B 1 103 ? -0.617 3.49 6.863 1 98.81 103 PHE B N 1
ATOM 2283 C CA . PHE B 1 103 ? -0.347 3.922 5.496 1 98.81 103 PHE B CA 1
ATOM 2284 C C . PHE B 1 103 ? -1.124 5.191 5.164 1 98.81 103 PHE B C 1
ATOM 2286 O O . PHE B 1 103 ? -2.355 5.172 5.102 1 98.81 103 PHE B O 1
ATOM 2293 N N . ILE B 1 104 ? -0.424 6.281 5 1 98.81 104 ILE B N 1
ATOM 2294 C CA . ILE B 1 104 ? -1.007 7.574 4.66 1 98.81 104 ILE B CA 1
ATOM 2295 C C . ILE B 1 104 ? -0.758 7.883 3.184 1 98.81 104 ILE B C 1
ATOM 2297 O O . ILE B 1 104 ? 0.391 8.008 2.756 1 98.81 104 ILE B O 1
ATOM 2301 N N . CYS B 1 105 ? -1.829 8.031 2.43 1 98.06 105 CYS B N 1
ATOM 2302 C CA . CYS B 1 105 ? -1.694 8.055 0.977 1 98.06 105 CYS B CA 1
ATOM 2303 C C . CYS B 1 105 ? -2.533 9.18 0.374 1 98.06 105 CYS B C 1
ATOM 2305 O O . CYS B 1 105 ? -3.684 8.961 -0.011 1 98.06 105 CYS B O 1
ATOM 2307 N N . PRO B 1 106 ? -1.939 10.344 0.093 1 97.31 106 PRO B N 1
ATOM 2308 C CA . PRO B 1 106 ? -2.658 11.453 -0.533 1 97.31 106 PRO B CA 1
ATOM 2309 C C . PRO B 1 106 ? -2.883 11.242 -2.029 1 97.31 106 PRO B C 1
ATOM 2311 O O . PRO B 1 106 ? -3.561 12.047 -2.674 1 97.31 106 PRO B O 1
ATOM 2314 N N . GLY B 1 107 ? -2.279 10.219 -2.57 1 94.75 107 GLY B N 1
ATOM 2315 C CA . GLY B 1 107 ? -2.371 10 -4.004 1 94.75 107 GLY B CA 1
ATOM 2316 C C . GLY B 1 107 ? -3.256 8.82 -4.375 1 94.75 107 GLY B C 1
ATOM 2317 O O . GLY B 1 107 ? -3.51 7.945 -3.547 1 94.75 107 GLY B O 1
ATOM 2318 N N . THR B 1 108 ? -3.729 8.867 -5.535 1 93.75 108 THR B N 1
ATOM 2319 C CA . THR B 1 108 ? -4.473 7.781 -6.164 1 93.75 108 THR B CA 1
ATOM 2320 C C . THR B 1 108 ? -4.383 7.871 -7.684 1 93.75 108 THR B C 1
ATOM 2322 O O . THR B 1 108 ? -3.598 8.656 -8.219 1 93.75 108 THR B O 1
ATOM 2325 N N . HIS B 1 109 ? -4.988 6.891 -8.32 1 91.25 109 HIS B N 1
ATOM 2326 C CA . HIS B 1 109 ? -5.074 6.941 -9.773 1 91.25 109 HIS B CA 1
ATOM 2327 C C . HIS B 1 109 ? -6.496 7.238 -10.234 1 91.25 109 HIS B C 1
ATOM 2329 O O . HIS B 1 109 ? -7.461 6.75 -9.641 1 91.25 109 HIS B O 1
ATOM 2335 N N . ASP B 1 110 ? -6.617 8.07 -11.266 1 89.75 110 ASP B N 1
ATOM 2336 C CA . ASP B 1 110 ? -7.922 8.383 -11.836 1 89.75 110 ASP B CA 1
ATOM 2337 C C . ASP B 1 110 ? -8.484 7.199 -12.609 1 89.75 110 ASP B C 1
ATOM 2339 O O . ASP B 1 110 ? -8.125 6.977 -13.766 1 89.75 110 ASP B O 1
ATOM 2343 N N . ILE B 1 111 ? -9.438 6.492 -12.055 1 88.31 111 ILE B N 1
ATOM 2344 C CA . ILE B 1 111 ? -9.945 5.25 -12.633 1 88.31 111 ILE B CA 1
ATOM 2345 C C . ILE B 1 111 ? -10.93 5.566 -13.766 1 88.31 111 ILE B C 1
ATOM 2347 O O . ILE B 1 111 ? -11.375 4.668 -14.477 1 88.31 111 ILE B O 1
ATOM 2351 N N . LYS B 1 112 ? -11.25 6.824 -13.945 1 88.44 112 LYS B N 1
ATOM 2352 C CA . LYS B 1 112 ? -12.156 7.242 -15.008 1 88.44 112 LYS B CA 1
ATOM 2353 C C . LYS B 1 112 ? -11.391 7.66 -16.25 1 88.44 112 LYS B C 1
ATOM 2355 O O . LYS B 1 112 ? -11.992 7.93 -17.297 1 88.44 112 LYS B O 1
ATOM 2360 N N . SER B 1 113 ? -10.125 7.715 -16.109 1 85.88 113 SER B N 1
ATOM 2361 C CA . SER B 1 113 ? -9.281 8.109 -17.234 1 85.88 113 SER B CA 1
ATOM 2362 C C . SER B 1 113 ? -8.625 6.895 -17.891 1 85.88 113 SER B C 1
ATOM 2364 O O . SER B 1 113 ? -8.188 5.977 -17.188 1 85.88 113 SER B O 1
ATOM 2366 N N . PRO B 1 114 ? -8.516 6.938 -19.172 1 79.81 114 PRO B N 1
ATOM 2367 C CA . PRO B 1 114 ? -7.848 5.82 -19.844 1 79.81 114 PRO B CA 1
ATOM 2368 C C . PRO B 1 114 ? -6.379 5.676 -19.438 1 79.81 114 PRO B C 1
ATOM 2370 O O . PRO B 1 114 ? -5.848 4.566 -19.438 1 79.81 114 PRO B O 1
ATOM 2373 N N . GLY B 1 115 ? -5.793 6.812 -19.141 1 78.81 115 GLY B N 1
ATOM 2374 C CA . GLY B 1 115 ? -4.379 6.789 -18.812 1 78.81 115 GLY B CA 1
ATOM 2375 C C . GLY B 1 115 ? -4.113 6.445 -17.359 1 78.81 115 GLY B C 1
ATOM 2376 O O . GLY B 1 115 ? -2.961 6.258 -16.953 1 78.81 115 GLY B O 1
ATOM 2377 N N . HIS B 1 116 ? -5.203 6.367 -16.578 1 83.56 116 HIS B N 1
ATOM 2378 C CA . HIS B 1 116 ? -5.059 6.047 -15.156 1 83.56 116 HIS B CA 1
ATOM 2379 C C . HIS B 1 116 ? -4.008 6.938 -14.5 1 83.56 116 HIS B C 1
ATOM 2381 O O . HIS B 1 116 ? -3.15 6.449 -13.758 1 83.56 116 HIS B O 1
ATOM 2387 N N . GLU B 1 117 ? -4.086 8.203 -14.812 1 85.62 117 GLU B N 1
ATOM 2388 C CA . GLU B 1 117 ? -3.09 9.141 -14.312 1 85.62 117 GLU B CA 1
ATOM 2389 C C . GLU B 1 117 ? -3.164 9.273 -12.797 1 85.62 117 GLU B C 1
ATOM 2391 O O . GLU B 1 117 ? -4.23 9.102 -12.203 1 85.62 117 GLU B O 1
ATOM 2396 N N . MET B 1 118 ? -2.062 9.602 -12.25 1 89.88 118 MET B N 1
ATOM 2397 C CA . MET B 1 118 ? -2.018 9.836 -10.812 1 89.88 118 MET B CA 1
ATOM 2398 C C . MET B 1 118 ? -2.656 11.18 -10.461 1 89.88 118 MET B C 1
ATOM 2400 O O . MET B 1 118 ? -2.4 12.188 -11.125 1 89.88 118 MET B O 1
ATOM 2404 N N . ILE B 1 119 ? -3.473 11.258 -9.5 1 92.5 119 ILE B N 1
ATOM 2405 C CA . ILE B 1 119 ? -4.078 12.453 -8.914 1 92.5 119 ILE B CA 1
ATOM 2406 C C . ILE B 1 119 ? -3.898 12.438 -7.398 1 92.5 119 ILE B C 1
ATOM 2408 O O . ILE B 1 119 ? -3.693 11.375 -6.805 1 92.5 119 ILE B O 1
ATOM 2412 N N . SER B 1 120 ? -3.852 13.633 -6.812 1 95.69 120 SER B N 1
ATOM 2413 C CA . 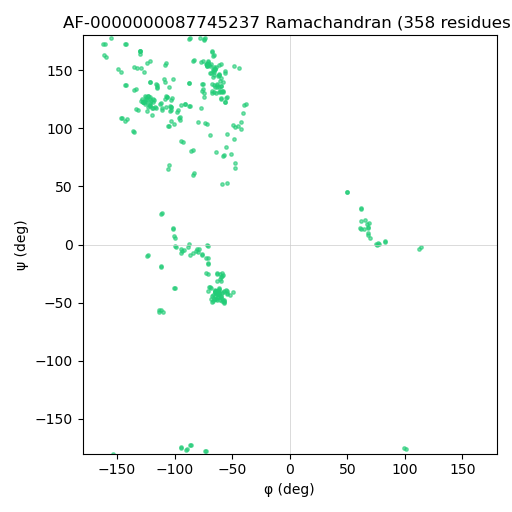SER B 1 120 ? -3.574 13.664 -5.379 1 95.69 120 SER B CA 1
ATOM 2414 C C . SER B 1 120 ? -4.25 14.859 -4.711 1 95.69 120 SER B C 1
ATOM 2416 O O . SER B 1 120 ? -4.512 15.875 -5.359 1 95.69 120 SER B O 1
ATOM 2418 N N . TRP B 1 121 ? -4.602 14.703 -3.408 1 96.94 121 TRP B N 1
ATOM 2419 C CA . TRP B 1 121 ? -5.129 15.734 -2.521 1 96.94 121 TRP B CA 1
ATOM 2420 C C . TRP B 1 121 ? -4.453 15.68 -1.157 1 96.94 121 TRP B C 1
ATOM 2422 O O . TRP B 1 121 ? -4.035 14.617 -0.708 1 96.94 121 TRP B O 1
ATOM 2432 N N . PRO B 1 122 ? -4.414 16.812 -0.512 1 98.25 122 PRO B N 1
ATOM 2433 C CA . PRO B 1 122 ? -3.754 16.828 0.796 1 98.25 122 PRO B CA 1
ATOM 2434 C C . PRO B 1 122 ? -4.555 16.078 1.866 1 98.25 122 PRO B C 1
ATOM 2436 O O . PRO B 1 122 ? -5.766 15.898 1.719 1 98.25 122 PRO B O 1
ATOM 2439 N N . ILE B 1 123 ? -3.854 15.602 2.869 1 98.75 123 ILE B N 1
ATOM 2440 C CA . ILE B 1 123 ? -4.445 14.977 4.047 1 98.75 123 ILE B CA 1
ATOM 2441 C C . ILE B 1 123 ? -4.129 15.805 5.289 1 98.75 123 ILE B C 1
ATOM 2443 O O . ILE B 1 123 ? -3.008 16.297 5.449 1 98.75 123 ILE B O 1
ATOM 2447 N N . VAL B 1 124 ? -5.105 15.984 6.184 1 98.94 124 VAL B N 1
ATOM 2448 C CA . VAL B 1 124 ? -4.914 16.688 7.441 1 98.94 124 VAL B CA 1
ATOM 2449 C C . VAL B 1 124 ? -5.352 15.812 8.609 1 98.94 124 VAL B C 1
ATOM 2451 O O . VAL B 1 124 ? -6.453 15.258 8.594 1 98.94 124 VAL B O 1
ATOM 2454 N N . ILE B 1 125 ? -4.508 15.641 9.586 1 98.94 125 ILE B N 1
ATOM 2455 C CA . ILE B 1 125 ? -4.832 14.992 10.852 1 98.94 125 ILE B CA 1
ATOM 2456 C C . ILE B 1 125 ? -5.004 16.047 11.938 1 98.94 125 ILE B C 1
ATOM 2458 O O . ILE B 1 125 ? -4.039 16.719 12.32 1 98.94 125 ILE B O 1
ATOM 2462 N N . GLY B 1 126 ? -6.113 16.141 12.5 1 98.94 126 GLY B N 1
ATOM 2463 C CA . GLY B 1 126 ? -6.508 17.25 13.359 1 98.94 126 GLY B CA 1
ATOM 2464 C C . GLY B 1 126 ? -5.852 17.203 14.727 1 98.94 126 GLY B C 1
ATOM 2465 O O . GLY B 1 126 ? -5.172 16.234 15.062 1 98.94 126 GLY B O 1
ATOM 2466 N N . VAL B 1 127 ? -6.16 18.25 15.461 1 98.88 127 VAL B N 1
ATOM 2467 C CA . VAL B 1 127 ? -5.605 18.438 16.797 1 98.88 127 VAL B CA 1
ATOM 2468 C C . VAL B 1 127 ? -5.992 17.266 17.688 1 98.88 127 VAL B C 1
ATOM 2470 O O . VAL B 1 127 ? -7.168 16.891 17.766 1 98.88 127 VAL B O 1
ATOM 2473 N N . HIS B 1 128 ? -4.977 16.609 18.297 1 98.75 128 HIS B N 1
ATOM 2474 C CA . HIS B 1 128 ? -5.164 15.531 19.25 1 98.75 128 HIS B CA 1
ATOM 2475 C C . HIS B 1 128 ? -5.871 14.344 18.609 1 98.75 128 HIS B C 1
ATOM 2477 O O . HIS B 1 128 ? -6.441 13.5 19.312 1 98.75 128 HIS B O 1
ATOM 2483 N N . ALA B 1 129 ? -5.969 14.328 17.312 1 98.88 129 ALA B N 1
ATOM 2484 C CA . ALA B 1 129 ? -6.5 13.156 16.641 1 98.88 129 ALA B CA 1
ATOM 2485 C C . ALA B 1 129 ? -5.52 11.992 16.703 1 98.88 129 ALA B C 1
ATOM 2487 O O . ALA B 1 129 ? -4.309 12.195 16.828 1 98.88 129 ALA B O 1
ATOM 2488 N N . TRP B 1 130 ? -6.07 10.773 16.594 1 98.88 130 TRP B N 1
ATOM 2489 C CA . TRP B 1 130 ? -5.266 9.562 16.703 1 98.88 130 TRP B CA 1
ATOM 2490 C C . TRP B 1 130 ? -5.602 8.578 15.594 1 98.88 130 TRP B C 1
ATOM 2492 O O . TRP B 1 130 ? -6.746 8.141 15.461 1 98.88 130 TRP B O 1
ATOM 2502 N N . VAL B 1 131 ? -4.664 8.305 14.758 1 98.94 131 VAL B N 1
ATOM 2503 C CA . VAL B 1 131 ? -4.738 7.238 13.766 1 98.94 131 VAL B CA 1
ATOM 2504 C C . VAL B 1 131 ? -4.07 5.98 14.312 1 98.94 131 VAL B C 1
ATOM 2506 O O . VAL B 1 131 ? -2.842 5.91 14.398 1 98.94 131 VAL B O 1
ATOM 2509 N N . ALA B 1 132 ? -4.801 4.961 14.625 1 98.69 132 ALA B N 1
ATOM 2510 C CA . ALA B 1 132 ? -4.289 3.775 15.305 1 98.69 132 ALA B CA 1
ATOM 2511 C C . ALA B 1 132 ? -3.533 2.869 14.336 1 98.69 132 ALA B C 1
ATOM 2513 O O . ALA B 1 132 ? -3.469 3.146 13.141 1 98.69 132 ALA B O 1
ATOM 2514 N N . VAL B 1 133 ? -3.018 1.819 14.914 1 98.12 133 VAL B N 1
ATOM 2515 C CA . VAL B 1 133 ? -2.041 0.979 14.227 1 98.12 133 VAL B CA 1
ATOM 2516 C C . VAL B 1 133 ? -2.656 0.409 12.945 1 98.12 133 VAL B C 1
ATOM 2518 O O . VAL B 1 133 ? -3.828 0.026 12.938 1 98.12 133 VAL B O 1
ATOM 2521 N N . ARG B 1 134 ? -1.867 0.434 11.859 1 98.12 134 ARG B N 1
ATOM 2522 C CA . ARG B 1 134 ? -2.141 -0.259 10.609 1 98.12 134 ARG B CA 1
ATOM 2523 C C . ARG B 1 134 ? -3.359 0.333 9.906 1 98.12 134 ARG B C 1
ATOM 2525 O O . ARG B 1 134 ? -3.941 -0.296 9.023 1 98.12 134 ARG B O 1
ATOM 2532 N N . ALA B 1 135 ? -3.77 1.524 10.273 1 98.62 135 ALA B N 1
ATOM 2533 C CA . ALA B 1 135 ? -4.871 2.189 9.578 1 98.62 135 ALA B CA 1
ATOM 2534 C C . ALA B 1 135 ? -4.418 2.732 8.227 1 98.62 135 ALA B C 1
ATOM 2536 O O . ALA B 1 135 ? -3.219 2.902 7.988 1 98.62 135 ALA B O 1
ATOM 2537 N N . PHE B 1 136 ? -5.32 2.934 7.355 1 98.75 136 PHE B N 1
ATOM 2538 C CA . PHE B 1 136 ? -5.133 3.582 6.062 1 98.75 136 PHE B CA 1
ATOM 2539 C C . PHE B 1 136 ? -5.922 4.887 5.992 1 98.75 136 PHE B C 1
ATOM 2541 O O . PHE B 1 136 ? -7.086 4.938 6.395 1 98.75 136 PHE B O 1
ATOM 2548 N N . VAL B 1 137 ? -5.297 5.957 5.492 1 98.81 137 VAL B N 1
ATOM 2549 C CA . VAL B 1 137 ? -5.965 7.223 5.223 1 98.81 137 VAL B CA 1
ATOM 2550 C C . VAL B 1 137 ? -5.758 7.617 3.764 1 98.81 137 VAL B C 1
ATOM 2552 O O . VAL B 1 137 ? -4.621 7.762 3.309 1 98.81 137 VAL B O 1
ATOM 2555 N N . GLY B 1 138 ? -6.844 7.84 3.061 1 98.19 138 GLY B N 1
ATOM 2556 C CA . GLY B 1 138 ? -6.793 8.055 1.622 1 98.19 138 GLY B CA 1
ATOM 2557 C C . GLY B 1 138 ? -6.73 9.516 1.236 1 98.19 138 GLY B C 1
ATOM 2558 O O . GLY B 1 138 ? -6.645 10.391 2.104 1 98.19 138 GLY B O 1
ATOM 2559 N N . PRO B 1 139 ? -6.812 9.727 -0.039 1 97.88 139 PRO B N 1
ATOM 2560 C CA . PRO B 1 139 ? -6.562 11.07 -0.568 1 97.88 139 PRO B CA 1
ATOM 2561 C C . PRO B 1 139 ? -7.629 12.078 -0.148 1 97.88 139 PRO B C 1
ATOM 2563 O O . PRO B 1 139 ? -8.828 11.789 -0.234 1 97.88 139 PRO B O 1
ATOM 2566 N N . GLY B 1 140 ? -7.141 13.242 0.342 1 98.12 140 GLY B N 1
ATOM 2567 C CA . GLY B 1 140 ? -8.031 14.367 0.586 1 98.12 140 GLY B CA 1
ATOM 2568 C C . GLY B 1 140 ? -8.75 14.281 1.92 1 98.12 140 GLY B C 1
ATOM 2569 O O . GLY B 1 140 ? -9.562 15.148 2.25 1 98.12 140 GLY B O 1
ATOM 2570 N N . VAL B 1 141 ? -8.477 13.305 2.68 1 98.75 141 VAL B N 1
ATOM 2571 C CA . VAL B 1 141 ? -9.211 13.062 3.918 1 98.75 141 VAL B CA 1
ATOM 2572 C C . VAL B 1 141 ? -8.766 14.055 4.984 1 98.75 141 VAL B C 1
ATOM 2574 O O . VAL B 1 141 ? -7.574 14.32 5.133 1 98.75 141 VAL B O 1
ATOM 2577 N N . LYS B 1 142 ? -9.727 14.547 5.695 1 98.88 142 LYS B N 1
ATOM 2578 C CA . LYS B 1 142 ? -9.5 15.305 6.922 1 98.88 142 LYS B CA 1
ATOM 2579 C C . LYS B 1 142 ? -9.977 14.531 8.148 1 98.88 142 LYS B C 1
ATOM 2581 O O . LYS B 1 142 ? -11.164 14.195 8.258 1 98.88 142 LYS B O 1
ATOM 2586 N N . ILE B 1 143 ? -9.062 14.188 9.008 1 98.94 143 ILE B N 1
ATOM 2587 C CA . ILE B 1 143 ? -9.414 13.625 10.305 1 98.94 143 ILE B CA 1
ATOM 2588 C C . ILE B 1 143 ? -9.664 14.742 11.305 1 98.94 143 ILE B C 1
ATOM 2590 O O . ILE B 1 143 ? -8.766 15.531 11.609 1 98.94 143 ILE B O 1
ATOM 2594 N N . GLY B 1 144 ? -10.812 14.805 11.812 1 98.88 144 GLY B N 1
ATOM 2595 C CA . GLY B 1 144 ? -11.195 15.914 12.68 1 98.88 144 GLY B CA 1
ATOM 2596 C C . GLY B 1 144 ? -10.461 15.922 14 1 98.88 144 GLY B C 1
ATOM 2597 O O . GLY B 1 144 ? -9.875 14.914 14.398 1 98.88 144 GLY B O 1
ATOM 2598 N N . ASP B 1 145 ? -10.609 17.125 14.672 1 98.81 145 ASP B N 1
ATOM 2599 C CA . ASP B 1 145 ? -9.984 17.266 15.977 1 98.81 145 ASP B CA 1
ATOM 2600 C C . ASP B 1 145 ? -10.5 16.219 16.953 1 98.81 145 ASP B C 1
ATOM 2602 O O . ASP B 1 145 ? -11.695 15.93 17 1 98.81 145 ASP B O 1
ATOM 2606 N N . TYR B 1 146 ? -9.539 15.562 17.641 1 98.69 146 TYR B N 1
ATOM 2607 C CA . TYR B 1 146 ? -9.828 14.609 18.719 1 98.69 146 TYR B CA 1
ATOM 2608 C C . TYR B 1 146 ? -10.469 13.344 18.156 1 98.69 146 TYR B C 1
ATOM 2610 O O . TYR B 1 146 ? -10.938 12.492 18.906 1 98.69 146 TYR B O 1
ATOM 2618 N N . ALA B 1 147 ? -10.57 13.195 16.906 1 98.88 147 ALA B N 1
ATOM 2619 C CA . ALA B 1 147 ? -11.117 11.984 16.297 1 98.88 147 ALA B CA 1
ATOM 2620 C C . ALA B 1 147 ? -10.148 10.812 16.438 1 98.88 147 ALA B C 1
ATOM 2622 O O . ALA B 1 147 ? -8.938 11.008 16.578 1 98.88 147 ALA B O 1
ATOM 2623 N N . VAL B 1 148 ? -10.727 9.602 16.391 1 98.88 148 VAL B N 1
ATOM 2624 C CA . VAL B 1 148 ? -9.945 8.375 16.484 1 98.88 148 VAL B CA 1
ATOM 2625 C C . VAL B 1 148 ? -10.281 7.465 15.305 1 98.88 148 VAL B C 1
ATOM 2627 O O . VAL B 1 148 ? -11.453 7.164 15.047 1 98.88 148 VAL B O 1
ATOM 2630 N N . VAL B 1 149 ? -9.297 7.133 14.578 1 98.81 149 VAL B N 1
ATOM 2631 C CA . VAL B 1 149 ? -9.406 6.082 13.57 1 98.81 149 VAL B CA 1
ATOM 2632 C C . VAL B 1 149 ? -8.938 4.754 14.156 1 98.81 149 VAL B C 1
ATOM 2634 O O . VAL B 1 149 ? -7.77 4.602 14.516 1 98.81 149 VAL B O 1
ATOM 2637 N N . GLY B 1 150 ? -9.797 3.783 14.188 1 98.31 150 GLY B N 1
ATOM 2638 C CA . GLY B 1 150 ? -9.492 2.506 14.812 1 98.31 150 GLY B CA 1
ATOM 2639 C C . GLY B 1 150 ? -8.414 1.725 14.078 1 98.31 150 GLY B C 1
ATOM 2640 O O . GLY B 1 150 ? -8.133 1.996 12.914 1 98.31 150 GLY B O 1
ATOM 2641 N N . ALA B 1 151 ? -7.859 0.736 14.859 1 97.44 151 ALA B N 1
ATOM 2642 C CA . ALA B 1 151 ? -6.789 -0.092 14.312 1 97.44 151 ALA B CA 1
ATOM 2643 C C . ALA B 1 151 ? -7.258 -0.835 13.062 1 97.44 151 ALA B C 1
ATOM 2645 O O . ALA B 1 151 ? -8.352 -1.396 13.039 1 97.44 151 ALA B O 1
ATOM 2646 N N . GLY B 1 152 ? -6.406 -0.725 12.039 1 97.31 152 GLY B N 1
ATOM 2647 C CA . GLY B 1 152 ? -6.668 -1.466 10.82 1 97.31 152 GLY B CA 1
ATOM 2648 C C . GLY B 1 152 ? -7.746 -0.836 9.961 1 97.31 152 GLY B C 1
ATOM 2649 O O . GLY B 1 152 ? -8.07 -1.346 8.883 1 97.31 152 GLY B O 1
ATOM 2650 N N . ALA B 1 153 ? -8.312 0.253 10.359 1 97.81 153 ALA B N 1
ATOM 2651 C CA . ALA B 1 153 ? -9.398 0.88 9.609 1 97.81 153 ALA B CA 1
ATOM 2652 C C . ALA B 1 153 ? -8.883 1.514 8.328 1 97.81 153 ALA B C 1
ATOM 2654 O O . ALA B 1 153 ? -7.703 1.875 8.234 1 97.81 153 ALA B O 1
ATOM 2655 N N . ALA B 1 154 ? -9.758 1.63 7.332 1 98.31 154 ALA B N 1
ATOM 2656 C CA . ALA B 1 154 ? -9.461 2.336 6.09 1 98.31 154 ALA B CA 1
ATOM 2657 C C . ALA B 1 154 ? -10.414 3.512 5.887 1 98.31 154 ALA B C 1
ATOM 2659 O O . ALA B 1 154 ? -11.617 3.32 5.695 1 98.31 154 ALA B O 1
ATOM 2660 N N . VAL B 1 155 ? -9.867 4.691 5.855 1 98.44 155 VAL B N 1
ATOM 2661 C CA . VAL B 1 155 ? -10.664 5.918 5.824 1 98.44 155 VAL B CA 1
ATOM 2662 C C . VAL B 1 155 ? -10.594 6.543 4.434 1 98.44 155 VAL B C 1
ATOM 2664 O O . VAL B 1 155 ? -9.508 6.859 3.943 1 98.44 155 VAL B O 1
ATOM 2667 N N . PHE B 1 156 ? -11.742 6.809 3.846 1 97.56 156 PHE B N 1
ATOM 2668 C CA . PHE B 1 156 ? -11.797 7.352 2.494 1 97.56 156 PHE B CA 1
ATOM 2669 C C . PHE B 1 156 ? -12.578 8.656 2.467 1 97.56 156 PHE B C 1
ATOM 2671 O O . PHE B 1 156 ? -12.648 9.32 1.43 1 97.56 156 PHE B O 1
ATOM 2678 N N . LYS B 1 157 ? -13.219 8.953 3.578 1 97.62 157 LYS B N 1
ATOM 2679 C CA . LYS B 1 157 ? -13.945 10.203 3.74 1 97.62 157 LYS B CA 1
ATOM 2680 C C . LYS B 1 157 ? -13.562 10.898 5.043 1 97.62 157 LYS B C 1
ATOM 2682 O O . LYS B 1 157 ? -13 10.273 5.945 1 97.62 157 LYS B O 1
ATOM 2687 N N . ASP B 1 158 ? -13.977 12.133 5.09 1 98.81 158 ASP B N 1
ATOM 2688 C CA . ASP B 1 158 ? -13.641 12.922 6.273 1 98.81 158 ASP B CA 1
ATOM 2689 C C . ASP B 1 158 ? -14.242 12.297 7.531 1 98.81 158 ASP B C 1
ATOM 2691 O O . ASP B 1 158 ? -15.328 11.711 7.488 1 98.81 158 ASP B O 1
ATOM 2695 N N . VAL B 1 159 ? -13.539 12.438 8.633 1 98.88 159 VAL B N 1
ATOM 2696 C CA . VAL B 1 159 ? -14 12.016 9.953 1 98.88 159 VAL B CA 1
ATOM 2697 C C . VAL B 1 159 ? -14.352 13.242 10.789 1 98.88 159 VAL B C 1
ATOM 2699 O O . VAL B 1 159 ? -13.523 14.148 10.945 1 98.88 159 VAL B O 1
ATOM 2702 N N . GLU B 1 160 ? -15.484 13.242 11.305 1 98.75 160 GLU B N 1
ATOM 2703 C CA . GLU B 1 160 ? -15.914 14.375 12.117 1 98.75 160 GLU B CA 1
ATOM 2704 C C . GLU B 1 160 ? -15.094 14.484 13.398 1 98.75 160 GLU B C 1
ATOM 2706 O O . GLU B 1 160 ? -14.648 13.469 13.945 1 98.75 160 GLU B O 1
ATOM 2711 N N . PRO B 1 161 ? -14.977 15.75 13.859 1 98.69 161 PRO B N 1
ATOM 2712 C CA . PRO B 1 161 ? -14.312 15.891 15.156 1 98.69 161 PRO B CA 1
ATOM 2713 C C . PRO B 1 161 ? -14.992 15.07 16.25 1 98.69 161 PRO B C 1
ATOM 2715 O O . PRO B 1 161 ? -16.203 14.828 16.188 1 98.69 161 PRO B O 1
ATOM 2718 N N . TRP B 1 162 ? -14.1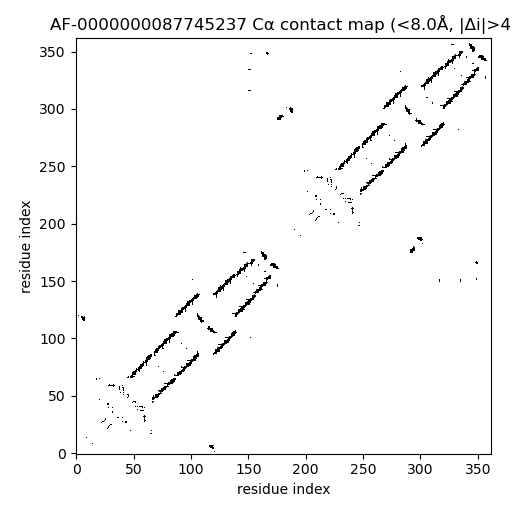56 14.609 17.188 1 98.56 162 TRP B N 1
ATOM 2719 C CA . TRP B 1 162 ? -14.625 13.922 18.391 1 98.56 162 TRP B CA 1
ATOM 2720 C C . TRP B 1 162 ? -15.359 12.641 18.047 1 98.56 162 TRP B C 1
ATOM 2722 O O . TRP B 1 162 ? -16.297 12.242 18.734 1 98.56 162 TRP B O 1
ATOM 2732 N N . THR B 1 163 ? -15 11.992 16.984 1 98.56 163 THR B N 1
ATOM 2733 C CA . THR B 1 163 ? -15.656 10.789 16.484 1 98.56 163 THR B CA 1
ATOM 2734 C C . THR B 1 163 ? -14.672 9.625 16.406 1 98.56 163 THR B C 1
ATOM 2736 O O . THR B 1 163 ? -13.531 9.805 15.984 1 98.56 163 THR B O 1
ATOM 2739 N N . VAL B 1 164 ? -15.125 8.469 16.766 1 98.62 164 VAL B N 1
ATOM 2740 C CA . VAL B 1 164 ? -14.375 7.23 16.594 1 98.62 164 VAL B CA 1
ATOM 2741 C C . VAL B 1 164 ? -14.93 6.465 15.391 1 98.62 164 VAL B C 1
ATOM 2743 O O . VAL B 1 164 ? -16.141 6.203 15.312 1 98.62 164 VAL B O 1
ATOM 2746 N N . VAL B 1 165 ? -14.07 6.176 14.492 1 98.69 165 VAL B N 1
ATOM 2747 C CA . VAL B 1 165 ? -14.484 5.387 13.328 1 98.69 165 VAL B CA 1
ATOM 2748 C C . VAL B 1 165 ? -13.656 4.109 13.258 1 98.69 165 VAL B C 1
ATOM 2750 O O . VAL B 1 165 ? -12.578 4.023 13.852 1 98.69 165 VAL B O 1
ATOM 2753 N N . GLY B 1 166 ? -14.172 3.066 12.57 1 97.88 166 GLY B N 1
ATOM 2754 C CA . GLY B 1 166 ? -13.469 1.811 12.352 1 97.88 166 GLY B CA 1
ATOM 2755 C C . GLY B 1 166 ? -14.047 1 11.211 1 97.88 166 GLY B C 1
ATOM 2756 O O . GLY B 1 166 ? -15.117 1.319 10.695 1 97.88 166 GLY B O 1
ATOM 2757 N N . GLY B 1 167 ? -13.211 0.048 10.781 1 95.38 167 GLY B N 1
ATOM 2758 C CA . GLY B 1 167 ? -13.648 -0.833 9.711 1 95.38 167 GLY B CA 1
ATOM 2759 C C . GLY B 1 167 ? -13.109 -0.434 8.352 1 95.38 167 GLY B C 1
ATOM 2760 O O . GLY B 1 167 ? -12.312 0.503 8.25 1 95.38 167 GLY B O 1
ATOM 2761 N N . ASN B 1 168 ? -13.57 -1.164 7.273 1 95.69 168 ASN B N 1
ATOM 2762 C CA . ASN B 1 168 ? -13.18 -0.93 5.891 1 95.69 168 ASN B CA 1
ATOM 2763 C C . ASN B 1 168 ? -14.352 -1.144 4.934 1 95.69 168 ASN B C 1
ATOM 2765 O O . ASN B 1 168 ? -14.773 -2.279 4.707 1 95.69 168 ASN B O 1
ATOM 2769 N N . PRO B 1 169 ? -14.812 -0.072 4.473 1 95.38 169 PRO B N 1
ATOM 2770 C CA . PRO B 1 169 ? -14.5 1.33 4.758 1 95.38 169 PRO B CA 1
ATOM 2771 C C . PRO B 1 169 ? -14.891 1.745 6.176 1 95.38 169 PRO B C 1
ATOM 2773 O O . PRO B 1 169 ? -15.82 1.18 6.754 1 95.38 169 PRO B O 1
ATOM 2776 N N . ALA B 1 170 ? -14.141 2.658 6.672 1 96.56 170 ALA B N 1
ATOM 2777 C CA . ALA B 1 170 ? -14.375 3.086 8.047 1 96.56 170 ALA B CA 1
ATOM 2778 C C . ALA B 1 170 ? -15.758 3.719 8.203 1 96.56 170 ALA B C 1
ATOM 2780 O O . ALA B 1 170 ? -16.203 4.48 7.336 1 96.56 170 ALA B O 1
ATOM 2781 N N . LYS B 1 171 ? -16.375 3.379 9.25 1 96.88 171 LYS B N 1
ATOM 2782 C CA . LYS B 1 171 ? -17.672 3.922 9.602 1 96.88 171 LYS B CA 1
ATOM 2783 C C . LYS B 1 171 ? -17.688 4.418 11.047 1 96.88 171 LYS B C 1
ATOM 2785 O O . LYS B 1 171 ? -16.812 4.066 11.836 1 96.88 171 LYS B O 1
ATOM 2790 N N . PHE B 1 172 ? -18.781 5.199 11.312 1 98.12 172 PHE B N 1
ATOM 2791 C CA . PHE B 1 172 ? -19 5.723 12.656 1 98.12 172 PHE B CA 1
ATOM 2792 C C . PHE B 1 172 ? -19.172 4.59 13.664 1 98.12 172 PHE B C 1
ATOM 2794 O O . PHE B 1 172 ? -19.906 3.631 13.406 1 98.12 172 PHE B O 1
ATOM 2801 N N . ILE B 1 173 ? -18.547 4.691 14.773 1 97.69 173 ILE B N 1
ATOM 2802 C CA . ILE B 1 173 ? -18.734 3.758 15.883 1 97.69 173 ILE B CA 1
ATOM 2803 C C . ILE B 1 173 ? -19.375 4.477 17.062 1 97.69 173 ILE B C 1
ATOM 2805 O O . ILE B 1 173 ? -20.438 4.066 17.547 1 97.69 173 ILE B O 1
ATOM 2809 N N . LYS B 1 174 ? -18.688 5.566 17.5 1 97.5 174 LYS B N 1
ATOM 2810 C CA . LYS B 1 174 ? -19.188 6.336 18.641 1 97.5 174 LYS B CA 1
ATOM 2811 C C . LYS B 1 174 ? -18.547 7.715 18.688 1 97.5 174 LYS B C 1
ATOM 2813 O O . LYS B 1 174 ? -17.641 8.016 17.906 1 97.5 174 LYS B O 1
ATOM 2818 N N . LYS B 1 175 ? -19.094 8.555 19.641 1 97.31 175 LYS B N 1
ATOM 2819 C CA . LYS B 1 175 ? -18.438 9.828 19.938 1 97.31 175 LYS B CA 1
ATOM 2820 C C . LYS B 1 175 ? -17.359 9.648 21.016 1 97.31 175 LYS B C 1
ATOM 2822 O O . LYS B 1 175 ? -17.516 8.852 21.938 1 97.31 175 LYS B O 1
ATOM 2827 N N . ARG B 1 176 ? -16.281 10.328 20.75 1 95.69 176 ARG B N 1
ATOM 2828 C CA . ARG B 1 176 ? -15.258 10.359 21.781 1 95.69 176 ARG B CA 1
ATOM 2829 C C . ARG B 1 176 ? -15.664 11.266 22.938 1 95.69 176 ARG B C 1
ATOM 2831 O O . ARG B 1 176 ? -16.141 12.383 22.719 1 95.69 176 ARG B O 1
ATOM 2838 N N . VAL B 1 177 ? -15.625 10.773 24.141 1 92.31 177 VAL B N 1
ATOM 2839 C CA . VAL B 1 177 ? -15.93 11.539 25.344 1 92.31 177 VAL B CA 1
ATOM 2840 C C . VAL B 1 177 ? -14.719 11.531 26.281 1 92.31 177 VAL B C 1
ATOM 2842 O O . VAL B 1 177 ? -14.172 10.469 26.594 1 92.31 177 VAL B O 1
ATOM 2845 N N . ILE B 1 178 ? -14.234 12.711 26.594 1 89.06 178 ILE B N 1
ATOM 2846 C CA . ILE B 1 178 ? -13.117 12.812 27.531 1 89.06 178 ILE B CA 1
ATOM 2847 C C . ILE B 1 178 ? -13.648 13.094 28.938 1 89.06 178 ILE B C 1
ATOM 2849 O O . ILE B 1 178 ? -14.406 14.047 29.141 1 89.06 178 ILE B O 1
ATOM 2853 N N . LYS B 1 179 ? -13.531 12.078 29.734 1 76.94 179 LYS B N 1
ATOM 2854 C CA . LYS B 1 179 ? -13.992 12.242 31.109 1 76.94 179 LYS B CA 1
ATOM 2855 C C . LYS B 1 179 ? -12.984 13.047 31.922 1 76.94 179 LYS B C 1
ATOM 2857 O O . LYS B 1 179 ? -11.773 12.922 31.734 1 76.94 179 LYS B O 1
ATOM 2862 N N . ASP B 1 180 ? -13.391 14.203 32.406 1 65.06 180 ASP B N 1
ATOM 2863 C CA . ASP B 1 180 ? -12.609 14.992 33.344 1 65.06 180 ASP B CA 1
ATOM 2864 C C . ASP B 1 180 ? -11.883 14.102 34.344 1 65.06 180 ASP B C 1
ATOM 2866 O O . ASP B 1 180 ? -12.461 13.141 34.875 1 65.06 180 ASP B O 1
ATOM 2870 N N . ALA B 1 181 ? -10.602 14.25 34.312 1 46.94 181 ALA B N 1
ATOM 2871 C CA . ALA B 1 181 ? -9.875 13.531 35.375 1 46.94 181 ALA B CA 1
ATOM 2872 C C . ALA B 1 181 ? -10.414 13.883 36.75 1 46.94 181 ALA B C 1
ATOM 2874 O O . ALA B 1 181 ? -10.844 15.008 37 1 46.94 181 ALA B O 1
#